Protein AF-0000000084551426 (afdb_homodimer)

InterPro domains:
  IPR007422 Cysteine protease Prp [PF04327] (1-104)
  IPR007422 Cysteine protease Prp [PTHR39178] (1-108)
  IPR007422 Cysteine protease Prp [cd16332] (1-106)
  IPR036764 Cysteine protease Prp superfamily [G3DSA:3.30.70.1490] (1-109)
  IPR036764 Cysteine protease Prp superfamily [SSF118010] (1-110)

Secondary structure (DSSP, 8-state):
-EEEEEEEETTEEEEEEEES----S-S-HHHHHHHHHHHHHHHHHHHIIIIIS----EEEEETTEEEEE-TTS-HHHHHHHHHHHHHHHHHHHHHHHHSGGGEEEEEEE-/-EEEEEEEETTEEEEEEEES----S-S-HHHHHHHHHHHHHHHHHHHIIIIIS----EEEEETTEEEEE-TTS-HHHHHHHHHHHHHHHHHHHHHHHHSGGGEEEEEEE-

Foldseek 3Di:
DKEKEWEDAVVFTFWIKIADLPDDVPPDPLSVVLSVQLVVLVVVLVCCLCPVVVDDWDWDDPDRMIITGNVVDDPVSSVVSRVSVVVSVVSNVVVCVVVVVNYHYYYDYD/DKEKEWEDAVPFTFKIKIADLPDDVDPDPLSVVLSVQLVVLVVVLVCCLCPVVVDDWDWDDPDRMIITGNVVDDPVSSVVSRVSVVVSVVSNVVVCVVVVVNYHYYYDYD

Solvent-accessible surface area (backbone atoms only — not comparable to full-atom values): 11690 Å² total; per-residue (Å²): 96,27,40,36,40,36,32,21,51,83,94,38,70,42,34,38,37,38,38,52,38,58,59,66,90,51,95,42,64,66,58,50,46,51,28,46,34,54,49,45,45,54,52,24,41,53,47,24,39,40,73,68,67,63,41,80,67,52,68,49,82,53,98,46,31,38,38,38,36,36,80,90,5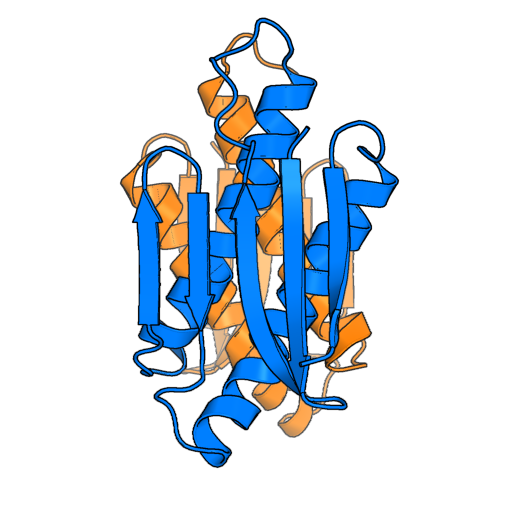0,52,72,68,57,41,57,68,44,42,64,48,55,51,18,41,50,55,34,52,49,58,49,30,70,82,41,44,90,46,43,49,81,46,78,45,83,98,96,26,40,35,40,36,32,21,52,81,93,39,69,41,35,37,37,38,37,52,38,58,56,66,93,52,96,43,65,68,58,50,46,51,26,44,34,53,50,45,44,56,51,23,40,52,46,24,39,39,72,69,69,64,41,80,68,52,67,48,83,54,97,44,30,38,40,38,39,36,78,91,51,52,74,71,56,40,57,67,45,42,64,45,54,53,20,42,51,53,36,51,50,58,48,28,71,80,41,46,92,45,43,48,82,46,78,45,82,98

Nearest PDB structures (foldseek):
  2idl-assembly1_A  TM=8.798E-01  e=9.075E-09  Streptococcus pneumoniae TIGR4
  2g0j-assembly2_C  TM=8.515E-01  e=5.814E-09  Streptococcus mutans
  7jvs-assembly1_D  TM=8.785E-01  e=1.018E-07  Staphylococcus aureus
  2g0i-assembly1_A  TM=8.243E-01  e=2.676E-08  Streptococcus mutans
  7mwq-assembly2_C  TM=5.699E-01  e=4.929E-01  synthetic construct

pLDDT: mean 93.03, std 9.95, range [50.38, 98.94]

Sequence (220 aa):
MTKVKFYKDCDTYIGFTVSGHAAPQSENLDLDLVCCGISVISQTTILGMEEVLKLKPQYKLNDGIINLTLTNLTSEDIEKCQVLIKTMHVGLQSMAFTYGDYIKIEIEEVMTKVKFYKDCDTYIGFTVSGHAAPQSENLDLDLVCCGISVISQTTILGMEEVLKLKPQYKLNDGIINLTLTNLTSEDIEKCQVLIKTMHVGLQSMAFTYGDYIKIEIEEV

Organism: NCBI:txid1418104

Radius of gyration: 16.69 Å; Cα contacts (8 Å, |Δi|>4): 416; chains: 2; bounding box: 44×44×31 Å

Structure (mmCIF, N/CA/C/O backbone):
data_AF-0000000084551426-model_v1
#
loop_
_entity.id
_entity.type
_entity.pdbx_description
1 polymer 'Ribosomal processing cysteine protease Prp'
#
loop_
_atom_site.group_PDB
_atom_site.id
_atom_site.type_symbol
_atom_site.label_atom_id
_atom_site.label_alt_id
_atom_site.label_comp_id
_atom_site.label_asym_id
_atom_site.label_entity_id
_atom_site.label_seq_id
_atom_site.pdbx_PDB_ins_code
_atom_site.Cartn_x
_atom_site.Cartn_y
_atom_site.Cartn_z
_atom_site.occupancy
_atom_site.B_iso_or_equiv
_atom_site.auth_seq_id
_atom_site.auth_comp_id
_atom_site.auth_asym_id
_atom_site.auth_atom_id
_atom_site.pdbx_PDB_model_num
ATOM 1 N N . MET A 1 1 ? -15.398 10.227 8.078 1 86.94 1 MET A N 1
ATOM 2 C CA . MET A 1 1 ? -15.07 8.82 8.328 1 86.94 1 MET A CA 1
ATOM 3 C C . MET A 1 1 ? -15.055 8.031 7.031 1 86.94 1 MET A C 1
ATOM 5 O O . MET A 1 1 ? -15.969 8.141 6.215 1 86.94 1 MET A O 1
ATOM 9 N N . THR A 1 2 ? -14.117 7.379 6.797 1 90.19 2 THR A N 1
ATOM 10 C CA . THR A 1 2 ? -14 6.523 5.621 1 90.19 2 THR A CA 1
ATOM 11 C C . THR A 1 2 ? -14.375 5.086 5.961 1 90.19 2 THR A C 1
ATOM 13 O O . THR A 1 2 ? -13.938 4.547 6.98 1 90.19 2 THR A O 1
ATOM 16 N N . LYS A 1 3 ? -15.273 4.488 5.184 1 94.25 3 LYS A N 1
ATOM 17 C CA . LYS A 1 3 ? -15.711 3.105 5.375 1 94.25 3 LYS A CA 1
ATOM 18 C C . LYS A 1 3 ? -15.148 2.197 4.285 1 94.25 3 LYS A C 1
ATOM 20 O O . LYS A 1 3 ? -15.195 2.539 3.102 1 94.25 3 LYS A O 1
ATOM 25 N N . VAL A 1 4 ? -14.586 1.097 4.711 1 97.69 4 VAL A N 1
ATOM 26 C CA . VAL A 1 4 ? -14.125 0.059 3.795 1 97.69 4 VAL A CA 1
ATOM 27 C C . VAL A 1 4 ? -14.836 -1.256 4.102 1 97.69 4 VAL A C 1
ATOM 29 O O . VAL A 1 4 ? -14.812 -1.733 5.238 1 97.69 4 VAL A O 1
ATOM 32 N N . LYS A 1 5 ? -15.562 -1.788 3.146 1 98.56 5 LYS A N 1
ATOM 33 C CA . LYS A 1 5 ? -16.234 -3.076 3.266 1 98.56 5 LYS A CA 1
ATOM 34 C C . LYS A 1 5 ? -15.633 -4.109 2.32 1 98.56 5 LYS A C 1
ATOM 36 O O . LYS A 1 5 ? -15.578 -3.893 1.108 1 98.56 5 LYS A O 1
ATOM 41 N N . PHE A 1 6 ? -15.141 -5.184 2.859 1 98.75 6 PHE A N 1
ATOM 42 C CA . PHE A 1 6 ? -14.664 -6.312 2.076 1 98.75 6 PHE A CA 1
ATOM 43 C C . PHE A 1 6 ? -15.75 -7.367 1.919 1 98.75 6 PHE A C 1
ATOM 45 O O . PHE A 1 6 ? -16.5 -7.633 2.857 1 98.75 6 PHE A O 1
ATOM 52 N N . TYR A 1 7 ? -15.773 -7.984 0.742 1 98.69 7 TYR A N 1
ATOM 53 C CA . TYR A 1 7 ? -16.703 -9.078 0.467 1 98.69 7 TYR A CA 1
ATOM 54 C C . TYR A 1 7 ? -15.961 -10.406 0.342 1 98.69 7 TYR A C 1
ATOM 56 O O . TYR A 1 7 ? -15.023 -10.523 -0.449 1 98.69 7 TYR A O 1
ATOM 64 N N . LYS A 1 8 ? -16.422 -11.367 1.142 1 98.19 8 LYS A N 1
ATOM 65 C CA . LYS A 1 8 ? -15.789 -12.688 1.168 1 98.19 8 LYS A CA 1
ATOM 66 C C . LYS A 1 8 ? -16.797 -13.789 0.869 1 98.19 8 LYS A C 1
ATOM 68 O O . LYS A 1 8 ? -17.953 -13.727 1.312 1 98.19 8 LYS A O 1
ATOM 73 N N . ASP A 1 9 ? -16.406 -14.68 -0.04 1 97.62 9 ASP A N 1
ATOM 74 C CA . ASP A 1 9 ? -17.047 -15.977 -0.193 1 97.62 9 ASP A CA 1
ATOM 75 C C . ASP A 1 9 ? -16.219 -17.078 0.452 1 97.62 9 ASP A C 1
ATOM 77 O O . ASP A 1 9 ? -15.234 -17.547 -0.128 1 97.62 9 ASP A O 1
ATOM 81 N N . CYS A 1 10 ? -16.594 -17.422 1.784 1 94.94 10 CYS A N 1
ATOM 82 C CA . CYS A 1 10 ? -15.773 -18.297 2.619 1 94.94 10 CYS A CA 1
ATOM 83 C C . CYS A 1 10 ? -14.398 -17.688 2.867 1 94.94 10 CYS A C 1
ATOM 85 O O . CYS A 1 10 ? -14.289 -16.609 3.467 1 94.94 10 CYS A O 1
ATOM 87 N N . ASP A 1 11 ? -13.383 -18.109 2.459 1 94.31 11 ASP A N 1
ATOM 88 C CA . ASP A 1 11 ? -12.062 -17.594 2.812 1 94.31 11 ASP A CA 1
ATOM 89 C C . ASP A 1 11 ? -11.43 -16.859 1.636 1 94.31 11 ASP A C 1
ATOM 91 O O . ASP A 1 11 ? -10.234 -16.562 1.65 1 94.31 11 ASP A O 1
ATOM 95 N N . THR A 1 12 ? -12.406 -16.531 0.668 1 98.06 12 THR A N 1
ATOM 96 C CA . THR A 1 12 ? -11.898 -15.891 -0.543 1 98.06 12 THR A CA 1
ATOM 97 C C . THR A 1 12 ? -12.484 -14.492 -0.706 1 98.06 12 THR A C 1
ATOM 99 O O . THR A 1 12 ? -13.703 -14.328 -0.736 1 98.06 12 THR A O 1
ATOM 102 N N . TYR A 1 13 ? -11.617 -13.523 -0.752 1 98.81 13 TYR A N 1
ATOM 103 C CA . TYR A 1 13 ? -12.078 -12.172 -1.054 1 98.81 13 TYR A CA 1
ATOM 104 C C . TYR A 1 13 ? -12.555 -12.07 -2.498 1 98.81 13 TYR A C 1
ATOM 106 O O . TYR A 1 13 ? -11.844 -12.484 -3.42 1 98.81 13 TYR A O 1
ATOM 114 N N . ILE A 1 14 ? -13.766 -11.461 -2.719 1 98.69 14 ILE A N 1
ATOM 115 C CA . ILE A 1 14 ? -14.281 -11.398 -4.082 1 98.69 14 ILE A CA 1
ATOM 116 C C . ILE A 1 14 ? -14.562 -9.953 -4.461 1 98.69 14 ILE A C 1
ATOM 118 O O . ILE A 1 14 ? -15.07 -9.672 -5.555 1 98.69 14 ILE A O 1
ATOM 122 N N . GLY A 1 15 ? -14.273 -8.969 -3.543 1 98.56 15 GLY A N 1
ATOM 123 C CA . GLY A 1 15 ? -14.445 -7.559 -3.857 1 98.56 15 GLY A CA 1
ATOM 124 C C . GLY A 1 15 ? -14.32 -6.66 -2.645 1 98.56 15 GLY A C 1
ATOM 125 O O . GLY A 1 15 ? -14.086 -7.137 -1.531 1 98.56 15 GLY A O 1
ATOM 126 N N . PHE A 1 16 ? -14.43 -5.316 -2.885 1 98.81 16 PHE A N 1
ATOM 127 C CA . PHE A 1 16 ? -14.453 -4.34 -1.801 1 98.81 16 PHE A CA 1
ATOM 128 C C . PHE A 1 16 ? -15.094 -3.037 -2.258 1 98.81 16 PHE A C 1
ATOM 130 O O . PHE A 1 16 ? -15.203 -2.781 -3.459 1 98.81 16 PHE A O 1
ATOM 137 N N . THR A 1 17 ? -15.531 -2.273 -1.267 1 98.19 17 THR A N 1
ATOM 138 C CA . THR A 1 17 ? -16.047 -0.924 -1.477 1 98.19 17 THR A CA 1
ATOM 139 C C . THR A 1 17 ? -15.422 0.055 -0.49 1 98.19 17 THR A C 1
ATOM 141 O O . THR A 1 17 ? -15.242 -0.267 0.687 1 98.19 17 THR A O 1
ATOM 144 N N . VAL A 1 18 ? -15.023 1.176 -0.989 1 97.31 18 VAL A N 1
ATOM 145 C CA . VAL A 1 18 ? -14.531 2.283 -0.178 1 97.31 18 VAL A CA 1
ATOM 146 C C . VAL A 1 18 ? -15.438 3.498 -0.356 1 97.31 18 VAL A C 1
ATOM 148 O O . VAL A 1 18 ? -15.75 3.889 -1.483 1 97.31 18 VAL A O 1
ATOM 151 N N . SER A 1 19 ? -15.883 4.078 0.776 1 94.31 19 SER A N 1
ATOM 152 C CA . SER A 1 19 ? -16.75 5.258 0.724 1 94.31 19 SER A CA 1
ATOM 153 C C . SER A 1 19 ? -16.406 6.238 1.843 1 94.31 19 SER A C 1
ATOM 155 O O . SER A 1 19 ? -15.828 5.852 2.861 1 94.31 19 SER A O 1
ATOM 157 N N . GLY A 1 20 ? -16.609 7.547 1.567 1 88.62 20 GLY A N 1
ATOM 158 C CA . GLY A 1 20 ? -16.469 8.562 2.598 1 88.62 20 GLY A CA 1
ATOM 159 C C . GLY A 1 20 ? -15.062 9.141 2.666 1 88.62 20 GLY A C 1
ATOM 160 O O . GLY A 1 20 ? -14.672 9.719 3.684 1 88.62 20 GLY A O 1
ATOM 161 N N . HIS A 1 21 ? -14.344 8.875 1.701 1 72.75 21 HIS A N 1
ATOM 162 C CA . HIS A 1 21 ? -12.961 9.32 1.745 1 72.75 21 HIS A CA 1
ATOM 163 C C . HIS A 1 21 ? -12.773 10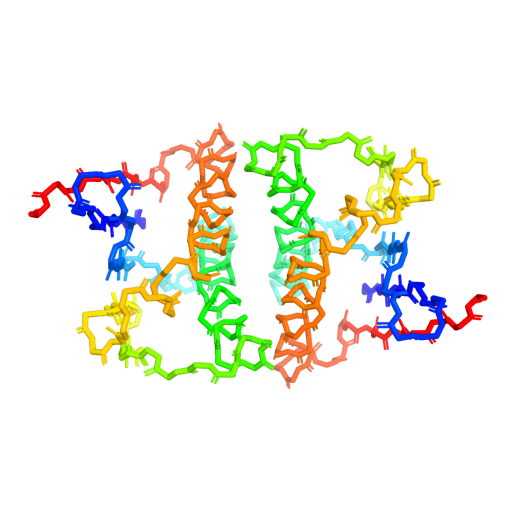.625 0.968 1 72.75 21 HIS A C 1
ATOM 165 O O . HIS A 1 21 ? -11.672 11.172 0.921 1 72.75 21 HIS A O 1
ATOM 171 N N . ALA A 1 22 ? -13.805 10.938 0.353 1 63.56 22 ALA A N 1
ATOM 172 C CA . ALA A 1 22 ? -13.719 12.242 -0.295 1 63.56 22 ALA A CA 1
ATOM 173 C C . ALA A 1 22 ? -13.742 13.367 0.734 1 63.56 22 ALA A C 1
ATOM 175 O O . ALA A 1 22 ? -14.734 13.539 1.45 1 63.56 22 ALA A O 1
ATOM 176 N N . ALA A 1 23 ? -12.703 13.438 1.46 1 57.5 23 ALA A N 1
ATOM 177 C CA . ALA A 1 23 ? -12.828 14.547 2.398 1 57.5 23 ALA A CA 1
ATOM 178 C C . ALA A 1 23 ? -12.688 15.891 1.684 1 57.5 23 ALA A C 1
ATOM 180 O O . ALA A 1 23 ? -11.82 16.062 0.827 1 57.5 23 ALA A O 1
ATOM 181 N N . PRO A 1 24 ? -13.75 16.781 1.78 1 50.38 24 PRO A N 1
ATOM 182 C CA . PRO A 1 24 ? -13.406 18.156 1.433 1 50.38 24 PRO A CA 1
ATOM 183 C C . PRO A 1 24 ? -12.109 18.625 2.092 1 50.38 24 PRO A C 1
ATOM 185 O O . PRO A 1 24 ? -11.734 18.125 3.152 1 50.38 24 PRO A O 1
ATOM 188 N N . GLN A 1 25 ? -11.109 19.078 1.27 1 53.84 25 GLN A N 1
ATOM 189 C CA . GLN A 1 25 ? -9.938 19.688 1.877 1 53.84 25 GLN A CA 1
ATOM 190 C C . GLN A 1 25 ? -10.242 20.188 3.283 1 53.84 25 GLN A C 1
ATOM 192 O O . GLN A 1 25 ? -10.898 21.219 3.451 1 53.84 25 GLN A O 1
ATOM 197 N N . SER A 1 26 ? -10.672 19.219 4.121 1 56.03 26 SER A N 1
ATOM 198 C CA . SER A 1 26 ? -11.008 19.75 5.438 1 56.03 26 SER A CA 1
ATOM 199 C C . SER A 1 26 ? -9.789 20.375 6.105 1 56.03 26 SER A C 1
ATOM 201 O O . SER A 1 26 ? -8.648 20.125 5.703 1 56.03 26 SER A O 1
ATOM 203 N N . GLU A 1 27 ? -10.078 21.391 6.789 1 63.62 27 GLU A N 1
ATOM 204 C CA . GLU A 1 27 ? -9.117 22.062 7.664 1 63.62 27 GLU A CA 1
ATOM 205 C C . GLU A 1 27 ? -8.43 21.062 8.594 1 63.62 27 GLU A C 1
ATOM 207 O O . GLU A 1 27 ? -7.516 21.422 9.336 1 63.62 27 GLU A O 1
ATOM 212 N N . ASN A 1 28 ? -8.773 19.797 8.461 1 80.81 28 ASN A N 1
ATOM 213 C CA . ASN A 1 28 ? -8.18 18.812 9.359 1 80.81 28 ASN A CA 1
ATOM 214 C C . ASN A 1 28 ? -7.168 17.922 8.625 1 80.81 28 ASN A C 1
ATOM 216 O O . ASN A 1 28 ? -7.547 17.047 7.848 1 80.81 28 ASN A O 1
ATOM 220 N N . LEU A 1 29 ? -5.91 18.188 8.852 1 81.88 29 LEU A N 1
ATOM 221 C CA . LEU A 1 29 ? -4.793 17.516 8.195 1 81.88 29 LEU A CA 1
ATOM 222 C C . LEU A 1 29 ? -4.867 16.016 8.406 1 81.88 29 LEU A C 1
ATOM 224 O O . LEU A 1 29 ? -4.582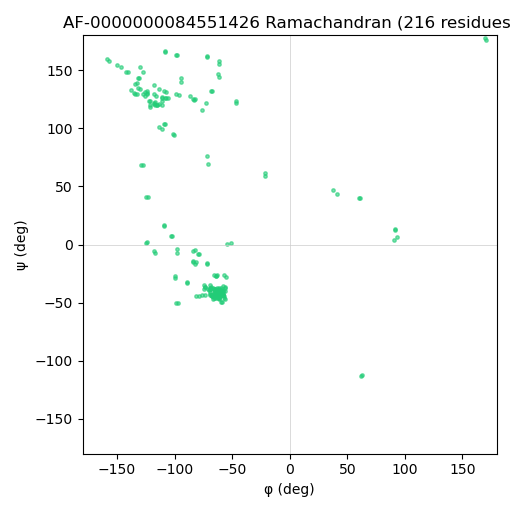 15.234 7.496 1 81.88 29 LEU A O 1
ATOM 228 N N . ASP A 1 30 ? -5.297 15.586 9.531 1 82.62 30 ASP A N 1
ATOM 229 C CA . ASP A 1 30 ? -5.379 14.164 9.836 1 82.62 30 ASP A CA 1
ATOM 230 C C . ASP A 1 30 ? -6.402 13.469 8.938 1 82.62 30 ASP A C 1
ATOM 232 O O . ASP A 1 30 ? -6.168 12.352 8.477 1 82.62 30 ASP A O 1
ATOM 236 N N . LEU A 1 31 ? -7.496 14.094 8.734 1 84.44 31 LEU A N 1
ATOM 237 C CA . LEU A 1 31 ? -8.523 13.539 7.859 1 84.44 31 LEU A CA 1
ATOM 238 C C . LEU A 1 31 ? -8.023 13.453 6.422 1 84.44 31 LEU A C 1
ATOM 240 O O . LEU A 1 31 ? -8.289 12.469 5.727 1 84.44 31 LEU A O 1
ATOM 244 N N . ASP A 1 32 ? -7.336 14.453 6.008 1 86.44 32 ASP A N 1
ATOM 245 C CA . ASP A 1 32 ? -6.777 14.461 4.66 1 86.44 32 ASP A CA 1
ATOM 246 C C . ASP A 1 32 ? -5.758 13.336 4.484 1 86.44 32 ASP A C 1
ATOM 248 O O . ASP A 1 32 ? -5.738 12.672 3.447 1 86.44 32 ASP A O 1
ATOM 252 N N . LEU A 1 33 ? -4.965 13.094 5.484 1 87.31 33 LEU A N 1
ATOM 253 C CA . LEU A 1 33 ? -3.934 12.07 5.422 1 87.31 33 LEU A CA 1
ATOM 254 C C . LEU A 1 33 ? -4.555 10.672 5.398 1 87.31 33 LEU A C 1
ATOM 256 O O . LEU A 1 33 ? -4.141 9.82 4.609 1 87.31 33 LEU A O 1
ATOM 260 N N . VAL A 1 34 ? -5.547 10.5 6.211 1 89.56 34 VAL A N 1
ATOM 261 C CA . VAL A 1 34 ? -6.227 9.211 6.281 1 89.56 34 VAL A CA 1
ATOM 262 C C . VAL A 1 34 ? -6.918 8.914 4.953 1 89.56 34 VAL A C 1
ATOM 264 O O . VAL A 1 34 ? -6.797 7.812 4.414 1 89.56 34 VAL A O 1
ATOM 267 N N . CYS A 1 35 ? -7.605 9.883 4.418 1 90.5 35 CYS A N 1
ATOM 268 C CA . CYS A 1 35 ? -8.289 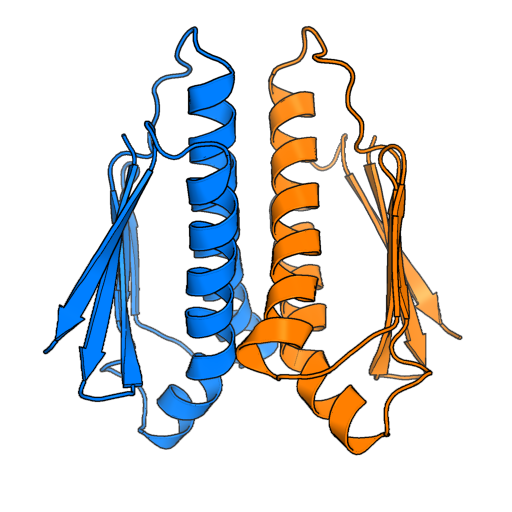9.719 3.139 1 90.5 35 CYS A CA 1
ATOM 269 C C . CYS A 1 35 ? -7.293 9.406 2.027 1 90.5 35 CYS A C 1
ATOM 271 O O . CYS A 1 35 ? -7.547 8.539 1.188 1 90.5 35 CYS A O 1
ATOM 273 N N . CYS A 1 36 ? -6.246 10.141 2.021 1 91.25 36 CYS A N 1
ATOM 274 C CA . CYS A 1 36 ? -5.199 9.898 1.035 1 91.25 36 CYS A CA 1
ATOM 275 C C . CYS A 1 36 ? -4.652 8.477 1.157 1 91.25 36 CYS A C 1
ATOM 277 O O . CYS A 1 36 ? -4.535 7.766 0.159 1 91.25 36 CYS A O 1
ATOM 279 N N . GLY A 1 37 ? -4.301 8.078 2.416 1 93.62 37 GLY A N 1
ATOM 280 C CA . GLY A 1 37 ? -3.764 6.75 2.643 1 93.62 37 GLY A CA 1
ATOM 281 C C . GLY A 1 37 ? -4.695 5.645 2.18 1 93.62 37 GLY A C 1
ATOM 282 O O . GLY A 1 37 ? -4.273 4.727 1.474 1 93.62 37 GLY A O 1
ATOM 283 N N . ILE A 1 38 ? -5.977 5.762 2.463 1 95.31 38 ILE A N 1
ATOM 284 C CA . ILE A 1 38 ? -6.965 4.754 2.102 1 95.31 38 ILE A CA 1
ATOM 285 C C . ILE A 1 38 ? -7.129 4.711 0.583 1 95.31 38 ILE A C 1
ATOM 287 O O . ILE A 1 38 ? -7.152 3.633 -0.015 1 95.31 38 ILE A O 1
ATOM 291 N N . SER A 1 39 ? -7.211 5.828 -0.087 1 93.69 39 SER A N 1
ATOM 292 C CA . SER A 1 39 ? -7.34 5.902 -1.539 1 93.69 39 SER A CA 1
ATOM 293 C C . SER A 1 39 ? -6.137 5.277 -2.234 1 93.69 39 SER A C 1
ATOM 295 O O . SER A 1 39 ? -6.289 4.508 -3.186 1 93.69 39 SER A O 1
ATOM 297 N N . VAL A 1 40 ? -4.992 5.609 -1.724 1 95.5 40 VAL A N 1
ATOM 298 C CA . VAL A 1 40 ? -3.752 5.168 -2.359 1 95.5 40 VAL A CA 1
ATOM 299 C C . VAL A 1 40 ? -3.613 3.654 -2.23 1 95.5 40 VAL A C 1
ATOM 301 O O . VAL A 1 40 ? -3.277 2.971 -3.201 1 95.5 40 VAL A O 1
ATOM 304 N N . ILE A 1 41 ? -3.891 3.027 -1.031 1 97.94 41 ILE A N 1
ATOM 305 C CA . ILE A 1 41 ? -3.83 1.581 -0.845 1 97.94 41 ILE A CA 1
ATOM 306 C C . ILE A 1 41 ? -4.836 0.898 -1.767 1 97.94 41 ILE A C 1
ATOM 308 O O . ILE A 1 41 ? -4.5 -0.069 -2.455 1 97.94 41 ILE A O 1
ATOM 312 N N . SER A 1 42 ? -6.059 1.41 -1.812 1 97.88 42 SER A N 1
ATOM 313 C CA . SER A 1 42 ? -7.137 0.798 -2.584 1 97.88 42 SER A CA 1
ATOM 314 C C . SER A 1 42 ? -6.852 0.867 -4.082 1 97.88 42 SER A C 1
ATOM 316 O O . SER A 1 42 ? -6.973 -0.135 -4.789 1 97.88 42 SER A O 1
ATOM 318 N N . GLN A 1 43 ? -6.449 2.006 -4.547 1 97.12 43 GLN A N 1
ATOM 319 C CA . GLN A 1 43 ? -6.191 2.188 -5.969 1 97.12 43 GLN A CA 1
ATOM 320 C C . GLN A 1 43 ? -4.949 1.417 -6.406 1 97.12 43 GLN A C 1
ATOM 322 O O . GLN A 1 43 ? -4.914 0.856 -7.504 1 97.12 43 GLN A O 1
ATOM 327 N N . THR A 1 44 ? -3.881 1.386 -5.582 1 98.62 44 THR A N 1
ATOM 328 C CA . THR A 1 44 ? -2.688 0.599 -5.875 1 98.62 44 THR A CA 1
ATOM 329 C C . THR A 1 44 ? -3.033 -0.883 -5.996 1 98.62 44 THR A C 1
ATOM 331 O O . THR A 1 44 ? -2.488 -1.585 -6.852 1 98.62 44 THR A O 1
ATOM 334 N N . THR A 1 45 ? -3.939 -1.406 -5.133 1 98.88 45 THR A N 1
ATOM 335 C CA . THR A 1 45 ? -4.406 -2.785 -5.203 1 98.88 45 THR A CA 1
ATOM 336 C C . THR A 1 45 ? -5.035 -3.074 -6.562 1 98.88 45 THR A C 1
ATOM 338 O O . THR A 1 45 ? -4.73 -4.09 -7.191 1 98.88 45 THR A O 1
ATOM 341 N N . ILE A 1 46 ? -5.875 -2.129 -7.078 1 98.81 46 ILE A N 1
ATOM 342 C CA . ILE A 1 46 ? -6.531 -2.277 -8.375 1 98.81 46 ILE A CA 1
ATOM 343 C C . ILE A 1 46 ? -5.48 -2.281 -9.484 1 98.81 46 ILE A C 1
ATOM 345 O O . ILE A 1 46 ? -5.516 -3.133 -10.375 1 98.81 46 ILE A O 1
ATOM 349 N N . LEU A 1 47 ? -4.465 -1.377 -9.438 1 98.62 47 LEU A N 1
ATOM 350 C CA . LEU A 1 47 ? -3.404 -1.29 -10.43 1 98.62 47 LEU A CA 1
ATOM 351 C C . LEU A 1 47 ? -2.572 -2.568 -10.453 1 98.62 47 LEU A C 1
ATOM 353 O O . LEU A 1 47 ? -2.146 -3.02 -11.516 1 98.62 47 LEU A O 1
ATOM 357 N N . GLY A 1 48 ? -2.305 -3.145 -9.227 1 98.88 48 GLY A N 1
ATOM 358 C CA . GLY A 1 48 ? -1.598 -4.414 -9.156 1 98.88 48 GLY A CA 1
ATOM 359 C C . GLY A 1 48 ? -2.299 -5.527 -9.914 1 98.88 48 GLY A C 1
ATOM 360 O O . GLY A 1 48 ? -1.651 -6.32 -10.602 1 98.88 48 GLY A O 1
ATOM 361 N N . MET A 1 49 ? -3.643 -5.559 -9.82 1 98.88 49 MET A N 1
ATOM 362 C CA . MET A 1 49 ? -4.406 -6.59 -10.523 1 98.88 49 MET A CA 1
ATOM 363 C C . MET A 1 49 ? -4.359 -6.375 -12.031 1 98.88 49 MET A C 1
ATOM 365 O O . MET A 1 49 ? -4.184 -7.324 -12.789 1 98.88 49 MET A O 1
ATOM 369 N N . GLU A 1 50 ? -4.465 -5.098 -12.445 1 98.81 50 GLU A N 1
ATOM 370 C CA . GLU A 1 50 ? -4.531 -4.773 -13.867 1 98.81 50 GLU A CA 1
ATOM 371 C C . GLU A 1 50 ? -3.146 -4.82 -14.508 1 98.81 50 GLU A C 1
ATOM 373 O O . GLU A 1 50 ? -2.959 -5.449 -15.555 1 98.81 50 GLU A O 1
ATOM 378 N N . GLU A 1 51 ? -2.104 -4.266 -13.898 1 98.75 51 GLU A N 1
ATOM 379 C CA . GLU A 1 51 ? -0.83 -4.008 -14.562 1 98.75 51 GLU A CA 1
ATOM 380 C C . GLU A 1 51 ? 0.197 -5.082 -14.227 1 98.75 51 GLU A C 1
ATOM 382 O O . GLU A 1 51 ? 1.125 -5.328 -14.992 1 98.75 51 GLU A O 1
ATOM 387 N N . VAL A 1 52 ? 0.057 -5.695 -13.07 1 98.81 52 VAL A N 1
ATOM 388 C CA . VAL A 1 52 ? 1.036 -6.695 -12.656 1 98.81 52 VAL A CA 1
ATOM 389 C C . VAL A 1 52 ? 0.505 -8.094 -12.953 1 98.81 52 VAL A C 1
ATOM 391 O O . VAL A 1 52 ? 1.172 -8.891 -13.625 1 98.81 52 VAL A O 1
ATOM 394 N N . LEU A 1 53 ? -0.703 -8.312 -12.508 1 98.81 53 LEU A N 1
ATOM 395 C CA . LEU A 1 53 ? -1.287 -9.625 -12.727 1 98.81 53 LEU A CA 1
ATOM 396 C C . LEU A 1 53 ? -1.917 -9.727 -14.117 1 98.81 53 LEU A C 1
ATOM 398 O O . LEU A 1 53 ? -2.254 -10.82 -14.57 1 98.81 53 LEU A O 1
ATOM 402 N N . LYS A 1 54 ? -2.119 -8.523 -14.789 1 98.88 54 LYS A N 1
ATOM 403 C CA . LYS A 1 54 ? -2.682 -8.445 -16.141 1 98.88 54 LYS A CA 1
ATOM 404 C C . LYS A 1 54 ? -4.098 -9.023 -16.172 1 98.88 54 LYS A C 1
ATOM 406 O O . LYS A 1 54 ? -4.449 -9.758 -17.094 1 98.88 54 LYS A O 1
ATOM 411 N N . LEU A 1 55 ? -4.844 -8.75 -15.188 1 98.81 55 LEU A N 1
ATOM 412 C CA . LEU A 1 55 ? -6.246 -9.141 -15.086 1 98.81 55 LEU A CA 1
ATOM 413 C C . LEU A 1 55 ? -7.156 -7.922 -15.242 1 98.81 55 LEU A C 1
ATOM 415 O O . LEU A 1 55 ? -6.684 -6.785 -15.227 1 98.81 55 LEU A O 1
ATOM 419 N N . LYS A 1 56 ? -8.406 -8.18 -15.438 1 98.19 56 LYS A N 1
ATOM 420 C CA . LYS A 1 56 ? -9.352 -7.09 -15.656 1 98.19 56 LYS A CA 1
ATOM 421 C C . LYS A 1 56 ? -10.562 -7.215 -14.734 1 98.19 56 LYS A C 1
ATOM 423 O O . LYS A 1 56 ? -11.68 -7.461 -15.195 1 98.19 56 LYS A O 1
ATOM 428 N N . PRO A 1 57 ? -10.32 -7.016 -13.461 1 98.62 57 PRO A N 1
ATOM 429 C CA . PRO A 1 57 ? -11.492 -6.961 -12.578 1 98.62 57 PRO A CA 1
ATOM 430 C C . PRO A 1 57 ? -12.438 -5.816 -12.93 1 98.62 57 PRO A C 1
ATOM 432 O O . PRO A 1 57 ? -12.047 -4.883 -13.641 1 98.62 57 PRO A O 1
ATOM 435 N N . GLN A 1 58 ? -13.664 -5.953 -12.531 1 98.56 58 GLN A N 1
ATOM 436 C CA . GLN A 1 58 ? -14.617 -4.863 -12.703 1 98.56 58 GLN A CA 1
ATOM 437 C C . GLN A 1 58 ? -14.555 -3.889 -11.531 1 98.56 58 GLN A C 1
ATOM 439 O O . GLN A 1 58 ? -14.57 -4.305 -10.367 1 98.56 58 GLN A O 1
ATOM 444 N N . TYR A 1 59 ? -14.391 -2.629 -11.875 1 98 59 TYR A N 1
ATOM 445 C CA . TYR A 1 59 ? -14.391 -1.649 -10.797 1 98 59 TYR A CA 1
ATOM 446 C C . TYR A 1 59 ? -14.93 -0.309 -11.273 1 98 59 TYR A C 1
ATOM 448 O O . TYR A 1 59 ? -15 -0.051 -12.477 1 98 59 TYR A O 1
ATOM 456 N N . LYS A 1 60 ? -15.469 0.48 -10.336 1 96.44 60 LYS A N 1
ATOM 457 C CA . LYS A 1 60 ? -15.945 1.844 -10.555 1 96.44 60 LYS A CA 1
ATOM 458 C C . LYS A 1 60 ? -15.32 2.809 -9.555 1 96.44 60 LYS A C 1
ATOM 460 O O . LYS A 1 60 ? -15.195 2.49 -8.367 1 96.44 60 LYS A O 1
ATOM 465 N N . LEU A 1 61 ? -14.766 3.904 -10.109 1 91.69 61 LEU A N 1
ATOM 466 C CA . LEU A 1 61 ? -14.266 5.023 -9.32 1 91.69 61 LEU A CA 1
ATOM 467 C C . LEU A 1 61 ? -15.102 6.273 -9.555 1 91.69 61 LEU A C 1
ATOM 469 O O . LEU A 1 61 ? -15.102 6.832 -10.656 1 91.69 61 LEU A O 1
ATOM 473 N N . ASN A 1 62 ? -16 6.586 -8.633 1 86.31 62 ASN A N 1
ATOM 474 C CA . ASN A 1 62 ? -16.875 7.742 -8.812 1 86.31 62 ASN A CA 1
ATOM 475 C C . ASN A 1 62 ? -17.031 8.539 -7.52 1 86.31 62 ASN A C 1
ATOM 477 O O . ASN A 1 62 ? -17.5 8.008 -6.508 1 86.31 62 ASN A O 1
ATOM 481 N N . ASP A 1 63 ? -16.906 9.812 -7.605 1 82.12 63 ASP A N 1
ATOM 482 C CA . ASP A 1 63 ? -17.203 10.812 -6.582 1 82.12 63 ASP A CA 1
ATOM 483 C C . ASP A 1 63 ? -16.812 10.312 -5.195 1 82.12 63 ASP A C 1
ATOM 485 O O . ASP A 1 63 ? -17.625 10.312 -4.27 1 82.12 63 ASP A O 1
ATOM 489 N N . GLY A 1 64 ? -15.578 9.727 -5.016 1 83.12 64 GLY A N 1
ATOM 490 C CA . GLY A 1 64 ? -15.094 9.375 -3.693 1 83.12 64 GLY A CA 1
ATOM 491 C C . GLY A 1 64 ? -15.469 7.961 -3.281 1 83.12 64 GLY A C 1
ATOM 492 O O . GLY A 1 64 ? -15.352 7.602 -2.107 1 83.12 64 GLY A O 1
ATOM 493 N N . ILE A 1 65 ? -16.125 7.191 -4.207 1 93.31 65 ILE A N 1
ATOM 494 C CA . ILE A 1 65 ? -16.469 5.801 -3.939 1 93.31 65 ILE A CA 1
ATOM 495 C C . ILE A 1 65 ? -15.664 4.883 -4.867 1 93.31 65 ILE A C 1
ATOM 497 O O . ILE A 1 65 ? -15.523 5.168 -6.059 1 93.31 65 ILE A O 1
ATOM 501 N N . ILE A 1 66 ? -15.102 3.869 -4.352 1 97 66 ILE A N 1
ATOM 502 C CA . ILE A 1 66 ? -14.43 2.814 -5.102 1 97 66 ILE A CA 1
ATOM 503 C C . ILE A 1 66 ? -15.148 1.486 -4.879 1 97 66 ILE A C 1
ATOM 505 O O . ILE A 1 66 ? -15.398 1.09 -3.738 1 97 66 ILE A O 1
ATOM 509 N N . ASN A 1 67 ? -15.578 0.896 -5.898 1 97.62 67 ASN A N 1
ATOM 510 C CA . ASN A 1 67 ? -16.172 -0.439 -5.863 1 97.62 67 ASN A CA 1
ATOM 511 C C . ASN A 1 67 ? -15.438 -1.395 -6.805 1 97.62 67 ASN A C 1
ATOM 513 O O . ASN A 1 67 ? -15.203 -1.066 -7.969 1 97.62 67 ASN A O 1
ATOM 517 N N . LEU A 1 68 ? -15.055 -2.562 -6.312 1 98.69 68 LEU A N 1
ATOM 518 C CA . LEU A 1 68 ? -14.414 -3.59 -7.125 1 98.69 68 LEU A CA 1
ATOM 519 C C . LEU A 1 68 ? -15.047 -4.953 -6.879 1 98.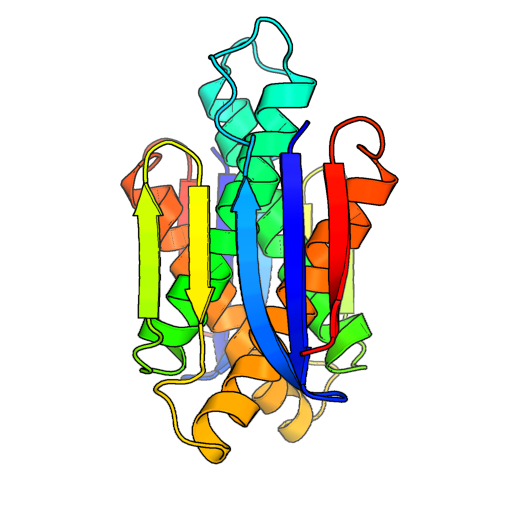69 68 LEU A C 1
ATOM 521 O O . LEU A 1 68 ? -15.336 -5.312 -5.734 1 98.69 68 LEU A O 1
ATOM 525 N N . THR A 1 69 ? -15.234 -5.707 -7.961 1 98.69 69 THR A N 1
ATOM 526 C CA . THR A 1 69 ? -15.656 -7.102 -7.859 1 98.69 69 THR A CA 1
ATOM 527 C C . THR A 1 69 ? -14.781 -8 -8.727 1 98.69 69 THR A C 1
ATOM 529 O O . THR A 1 69 ? -14.352 -7.602 -9.805 1 98.69 69 THR A O 1
ATOM 532 N N . LEU A 1 70 ? -14.523 -9.188 -8.219 1 98.69 70 LEU A N 1
ATOM 533 C CA . LEU A 1 70 ? -13.711 -10.164 -8.922 1 98.69 70 LEU A CA 1
ATOM 534 C C . LEU A 1 70 ? -14.578 -11.234 -9.57 1 98.69 70 LEU A C 1
ATOM 536 O O . LEU A 1 70 ? -14.07 -12.172 -10.188 1 98.69 70 LEU A O 1
ATOM 540 N N . THR A 1 71 ? -15.914 -11.039 -9.523 1 97.44 71 THR A N 1
ATOM 541 C CA . THR A 1 71 ? -16.828 -12.117 -9.875 1 97.44 71 THR A CA 1
ATOM 542 C C . THR A 1 71 ? -16.812 -12.383 -11.375 1 97.44 71 THR A C 1
ATOM 544 O O . THR A 1 71 ? -17.297 -13.414 -11.836 1 97.44 71 THR A O 1
ATOM 547 N N . ASN A 1 72 ? -16.297 -11.5 -12.18 1 98.5 72 ASN A N 1
ATOM 548 C CA . ASN A 1 72 ? -16.203 -11.688 -13.617 1 98.5 72 ASN A CA 1
ATOM 549 C C . ASN A 1 72 ? -14.969 -12.492 -14 1 98.5 72 ASN A C 1
ATOM 551 O O . ASN A 1 72 ? -14.773 -12.828 -15.172 1 98.5 72 ASN A O 1
ATOM 555 N N . LEU A 1 73 ? -14.055 -12.852 -13.055 1 98.62 73 LEU A N 1
ATOM 556 C CA . LEU A 1 73 ? -12.805 -13.57 -13.297 1 98.62 73 LEU A CA 1
ATOM 557 C C . LEU A 1 73 ? -12.977 -15.055 -13.016 1 98.62 73 LEU A C 1
ATOM 559 O O . LEU A 1 73 ? -13.93 -15.461 -12.352 1 98.62 73 LEU A O 1
ATOM 563 N N . THR A 1 74 ? -12.078 -15.852 -13.508 1 98.56 74 THR A N 1
ATOM 564 C CA . THR A 1 74 ? -12.047 -17.281 -13.211 1 98.56 74 THR A CA 1
ATOM 565 C C . THR A 1 74 ? -11.594 -17.516 -11.773 1 98.56 74 THR A C 1
ATOM 567 O O . THR A 1 74 ? -10.984 -16.641 -11.156 1 98.56 74 THR A O 1
ATOM 570 N N . SER A 1 75 ? -11.852 -18.703 -11.25 1 97.81 75 SER A N 1
ATOM 571 C CA . SER A 1 75 ? -11.43 -19.062 -9.906 1 97.81 75 SER A CA 1
ATOM 572 C C . SER A 1 75 ? -9.914 -18.969 -9.758 1 97.81 75 SER A C 1
ATOM 574 O O . SER A 1 75 ? -9.414 -18.562 -8.711 1 97.81 75 SER A O 1
ATOM 576 N N . GLU A 1 76 ? -9.266 -19.359 -10.82 1 98.44 76 GLU A N 1
ATOM 577 C CA . GLU A 1 76 ? -7.805 -19.297 -10.797 1 98.44 76 GLU A CA 1
ATOM 578 C C . GLU A 1 76 ? -7.316 -17.844 -10.711 1 98.44 76 GLU A C 1
ATOM 580 O O . GLU A 1 76 ? -6.387 -17.547 -9.953 1 98.44 76 GLU A O 1
ATOM 585 N N . ASP A 1 77 ? -7.906 -16.969 -11.477 1 98.69 77 ASP A N 1
ATOM 586 C CA . ASP A 1 77 ? -7.516 -15.57 -11.484 1 98.69 77 ASP A CA 1
ATOM 587 C C . ASP A 1 77 ? -7.875 -14.891 -10.164 1 98.69 77 ASP A C 1
ATOM 589 O O . ASP A 1 77 ? -7.141 -14.023 -9.68 1 98.69 77 ASP A O 1
ATOM 593 N N . ILE A 1 78 ? -9.055 -15.305 -9.586 1 98.75 78 ILE A N 1
ATOM 594 C CA . ILE A 1 78 ? -9.445 -14.789 -8.281 1 98.75 78 ILE A CA 1
ATOM 595 C C . ILE A 1 78 ? -8.398 -15.172 -7.234 1 98.75 78 ILE A C 1
ATOM 597 O O . ILE A 1 78 ? -8.039 -14.359 -6.383 1 98.75 78 ILE A O 1
ATOM 601 N N . GLU A 1 79 ? -7.859 -16.375 -7.312 1 98.5 79 GLU A N 1
ATOM 602 C CA . GLU A 1 79 ? -6.832 -16.844 -6.383 1 98.5 79 GLU A CA 1
ATOM 603 C C . GLU A 1 79 ? -5.57 -15.984 -6.484 1 98.5 79 GLU A C 1
ATOM 605 O O . GLU A 1 79 ? -4.961 -15.641 -5.469 1 98.5 79 GLU A O 1
ATOM 610 N N . LYS A 1 80 ? -5.176 -15.586 -7.668 1 98.69 80 LYS A N 1
ATOM 611 C CA . LYS A 1 80 ? -4.004 -14.742 -7.879 1 98.69 80 LYS A CA 1
ATOM 612 C C . LYS A 1 80 ? -4.184 -13.375 -7.234 1 98.69 80 LYS A C 1
ATOM 614 O O . LYS A 1 80 ? -3.209 -12.742 -6.816 1 98.69 80 LYS A O 1
ATOM 619 N N . CYS A 1 81 ? -5.449 -1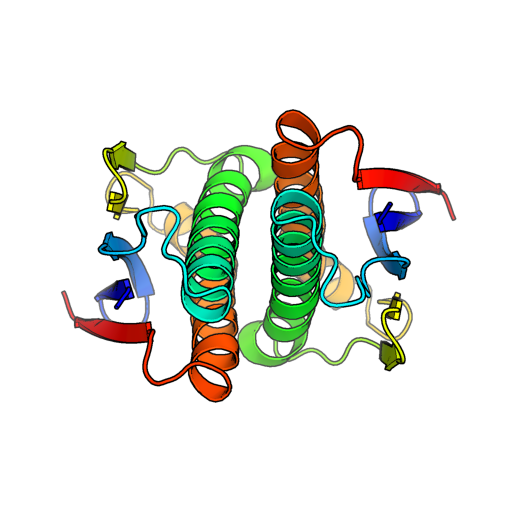2.93 -7.102 1 98.88 81 CYS A N 1
ATOM 620 C CA . CYS A 1 81 ? -5.754 -11.602 -6.582 1 98.88 81 CYS A CA 1
ATOM 621 C C . CYS A 1 81 ? -5.715 -11.594 -5.059 1 98.88 81 CYS A C 1
ATOM 623 O O . CYS A 1 81 ? -5.656 -10.523 -4.441 1 98.88 81 CYS A O 1
ATOM 625 N N . GLN A 1 82 ? -5.73 -12.75 -4.375 1 98.88 82 GLN A N 1
ATOM 626 C CA . GLN A 1 82 ? -5.898 -12.82 -2.926 1 98.88 82 GLN A CA 1
ATOM 627 C C . GLN A 1 82 ? -4.738 -12.141 -2.203 1 98.88 82 GLN A C 1
ATOM 629 O O . GLN A 1 82 ? -4.941 -11.469 -1.189 1 98.88 82 GLN A O 1
ATOM 634 N N . VAL A 1 83 ? -3.543 -12.289 -2.721 1 98.94 83 VAL A N 1
ATOM 635 C CA . VAL A 1 83 ? -2.385 -11.703 -2.055 1 98.94 83 VAL A CA 1
ATOM 636 C C . VAL A 1 83 ? -2.529 -10.188 -2.004 1 98.94 83 VAL A C 1
ATOM 638 O O . VAL A 1 83 ? -2.193 -9.555 -0.997 1 98.94 83 VAL A O 1
ATOM 641 N N . LEU A 1 84 ? -3.035 -9.594 -3.082 1 98.94 84 LEU A N 1
ATOM 642 C CA . LEU A 1 84 ? -3.145 -8.141 -3.172 1 98.94 84 LEU A CA 1
ATOM 643 C C . LEU A 1 84 ? -4.273 -7.625 -2.285 1 98.94 84 LEU A C 1
ATOM 645 O O . LEU A 1 84 ? -4.105 -6.629 -1.577 1 98.94 84 LEU A O 1
ATOM 649 N N . ILE A 1 85 ? -5.504 -8.297 -2.256 1 98.94 85 ILE A N 1
ATOM 650 C CA . ILE A 1 85 ? -6.625 -7.805 -1.463 1 98.94 85 ILE A CA 1
ATOM 651 C C . ILE A 1 85 ? -6.359 -8.062 0.019 1 98.94 85 ILE A C 1
ATOM 653 O O . ILE A 1 85 ? -6.715 -7.242 0.871 1 98.94 85 ILE A O 1
ATOM 657 N N . LYS A 1 86 ? -5.727 -9.203 0.375 1 98.88 86 LYS A N 1
ATOM 658 C CA . LYS A 1 86 ? -5.34 -9.461 1.76 1 98.88 86 LYS A CA 1
ATOM 659 C C . LYS A 1 86 ? -4.312 -8.438 2.24 1 98.88 86 LYS A C 1
ATOM 661 O O . LYS A 1 86 ? -4.367 -7.984 3.385 1 98.88 86 LYS A O 1
ATOM 666 N N . THR A 1 87 ? -3.322 -8.102 1.384 1 98.94 87 THR A N 1
ATOM 667 C CA . THR A 1 87 ? -2.328 -7.086 1.708 1 98.94 87 THR A CA 1
ATOM 668 C C . THR A 1 87 ? -2.992 -5.73 1.914 1 98.94 87 THR A C 1
ATOM 670 O O . THR A 1 87 ? -2.648 -5 2.848 1 98.94 87 THR A O 1
ATOM 673 N N . MET A 1 88 ? -4.004 -5.402 1.042 1 98.94 88 MET A N 1
ATOM 674 C CA . MET A 1 88 ? -4.801 -4.195 1.24 1 98.94 88 MET A CA 1
ATOM 675 C C . MET A 1 88 ? -5.461 -4.199 2.613 1 98.94 88 MET A C 1
ATOM 677 O O . MET A 1 88 ? -5.41 -3.203 3.338 1 98.94 88 MET A O 1
ATOM 681 N N . HIS A 1 89 ? -6.039 -5.305 2.971 1 98.81 89 HIS A N 1
ATOM 682 C CA . HIS A 1 89 ? -6.758 -5.438 4.234 1 98.81 89 HIS A CA 1
ATOM 683 C C . HIS A 1 89 ? -5.828 -5.207 5.422 1 98.81 89 HIS A C 1
ATOM 685 O O . HIS A 1 89 ? -6.141 -4.418 6.316 1 98.81 89 HIS A O 1
ATOM 691 N N . VAL A 1 90 ? -4.652 -5.77 5.441 1 98.56 90 VAL A N 1
ATOM 692 C CA . VAL A 1 90 ? -3.746 -5.633 6.578 1 98.56 90 VAL A CA 1
ATOM 693 C C . VAL A 1 90 ? -3.156 -4.223 6.605 1 98.56 90 VAL A C 1
ATOM 695 O O . VAL A 1 90 ? -2.902 -3.672 7.676 1 98.56 90 VAL A O 1
ATOM 698 N N . GLY A 1 91 ? -2.852 -3.611 5.43 1 98.31 91 GLY A N 1
ATOM 699 C CA . GLY A 1 91 ? -2.416 -2.225 5.363 1 98.31 91 GLY A CA 1
ATOM 700 C C . GLY A 1 91 ? -3.412 -1.256 5.969 1 98.31 91 GLY A C 1
ATOM 701 O O . GLY A 1 91 ? -3.037 -0.374 6.746 1 98.31 91 GLY A O 1
ATOM 702 N N . LEU A 1 92 ? -4.734 -1.461 5.668 1 97.94 92 LEU A N 1
ATOM 703 C CA . LEU A 1 92 ? -5.793 -0.605 6.195 1 97.94 92 LEU A CA 1
ATOM 704 C C . LEU A 1 92 ? -5.969 -0.814 7.695 1 97.94 92 LEU A C 1
ATOM 706 O O . LEU A 1 92 ? -6.238 0.136 8.43 1 97.94 92 LEU A O 1
ATOM 710 N N . GLN A 1 93 ? -5.777 -2.074 8.141 1 97.5 93 GLN A N 1
ATOM 711 C CA . GLN A 1 93 ? -5.84 -2.357 9.57 1 97.5 93 GLN A CA 1
ATOM 712 C C . GLN A 1 93 ? -4.73 -1.632 10.32 1 97.5 93 GLN A C 1
ATOM 714 O O . GLN A 1 93 ? -4.949 -1.124 11.422 1 97.5 93 GLN A O 1
ATOM 719 N N . SER A 1 94 ? -3.496 -1.657 9.773 1 96.44 94 SER A N 1
ATOM 720 C CA . SER A 1 94 ? -2.377 -0.935 10.375 1 96.44 94 SER A CA 1
ATOM 721 C C . SER A 1 94 ? -2.682 0.555 10.492 1 96.44 94 SER A C 1
ATOM 723 O O . SER A 1 94 ? -2.383 1.174 11.516 1 96.44 94 SER A O 1
ATOM 725 N N . MET A 1 95 ? -3.367 1.187 9.43 1 93.69 95 MET A N 1
ATOM 726 C CA . MET A 1 95 ? -3.756 2.594 9.461 1 93.69 95 MET A CA 1
ATOM 727 C C . MET A 1 95 ? -4.82 2.844 10.523 1 93.69 95 MET A C 1
ATOM 729 O O . MET A 1 95 ? -4.797 3.875 11.195 1 93.69 95 MET A O 1
ATOM 733 N N . ALA A 1 96 ? -5.727 1.874 10.656 1 93.75 96 ALA A N 1
ATOM 734 C CA . ALA A 1 96 ? -6.809 1.998 11.625 1 93.75 96 ALA A CA 1
ATOM 735 C C . ALA A 1 96 ? -6.266 1.996 13.055 1 93.75 96 ALA A C 1
ATOM 737 O O . ALA A 1 96 ? -6.887 2.561 13.961 1 93.75 96 ALA A O 1
ATOM 738 N N . PHE A 1 97 ? -5.133 1.38 13.227 1 92.75 97 PHE A N 1
ATOM 739 C CA . PHE A 1 97 ? -4.5 1.365 14.539 1 92.75 97 PHE A CA 1
ATOM 740 C C . PHE A 1 97 ? -4.09 2.771 14.961 1 92.75 97 PHE A C 1
ATOM 742 O O . PHE A 1 97 ? -4.262 3.156 16.125 1 92.75 97 PHE A O 1
ATOM 749 N N . THR A 1 98 ? -3.598 3.629 14.078 1 86.31 98 THR A N 1
ATOM 750 C CA . THR A 1 98 ? -3.133 4.984 14.344 1 86.31 98 THR A CA 1
ATOM 751 C C . THR A 1 98 ? -4.277 5.984 14.203 1 86.31 98 THR A C 1
ATOM 753 O O . THR A 1 98 ? -4.359 6.949 14.969 1 86.31 98 THR A O 1
ATOM 756 N N . TYR A 1 99 ? -5.262 5.637 13.227 1 87.75 99 TYR A N 1
ATOM 757 C CA . TYR A 1 99 ? -6.316 6.586 12.898 1 87.75 99 TYR A CA 1
ATOM 758 C C . TYR A 1 99 ? -7.691 5.961 13.086 1 87.75 99 TYR A C 1
ATOM 760 O O . TYR A 1 99 ? -8.594 6.164 12.273 1 87.75 99 TYR A O 1
ATOM 768 N N . GLY A 1 100 ? -7.812 5.262 14.062 1 86.88 100 GLY A N 1
ATOM 769 C CA . GLY A 1 100 ? -9 4.457 14.305 1 86.88 100 GLY A CA 1
ATOM 770 C C . GLY A 1 100 ? -10.281 5.27 14.305 1 86.88 100 GLY A C 1
ATOM 771 O O . GLY A 1 100 ? -11.336 4.77 13.922 1 86.88 100 GLY A O 1
ATOM 772 N N . ASP A 1 101 ? -10.305 6.504 14.633 1 87.69 101 ASP A N 1
ATOM 773 C CA . ASP A 1 101 ? -11.516 7.316 14.703 1 87.69 101 ASP A CA 1
ATOM 774 C C . ASP A 1 101 ? -11.969 7.758 13.312 1 87.69 101 ASP A C 1
ATOM 776 O O . ASP A 1 101 ? -13.102 8.219 13.141 1 87.69 101 ASP A O 1
ATOM 780 N N . TYR A 1 102 ? -11.172 7.512 12.312 1 89 102 TYR A N 1
ATOM 781 C CA . TYR A 1 102 ? -11.445 8.062 10.992 1 89 102 TYR A CA 1
ATOM 782 C C . TYR A 1 102 ? -11.688 6.949 9.977 1 89 102 TYR A C 1
ATOM 784 O O . TYR A 1 102 ? -12.055 7.215 8.828 1 89 102 TYR A O 1
ATOM 792 N N . ILE A 1 103 ? -11.461 5.688 10.422 1 92.75 103 ILE A N 1
ATOM 793 C CA . ILE A 1 103 ? -11.562 4.586 9.477 1 92.75 103 ILE A CA 1
ATOM 794 C C . ILE A 1 103 ? -12.406 3.461 10.078 1 92.75 103 ILE A C 1
ATOM 796 O O . ILE A 1 103 ? -12.188 3.068 11.227 1 92.75 103 ILE A O 1
ATOM 800 N N . LYS A 1 104 ? -13.398 2.928 9.422 1 94.75 104 LYS A N 1
ATOM 801 C CA . LYS A 1 104 ? -14.164 1.732 9.758 1 94.75 104 LYS A CA 1
ATOM 802 C C . LYS A 1 104 ? -13.969 0.639 8.711 1 94.75 104 LYS A C 1
ATOM 804 O O . LYS A 1 104 ? -14.219 0.854 7.523 1 94.75 104 LYS A O 1
ATOM 809 N N . ILE A 1 105 ? -13.461 -0.538 9.102 1 97.25 105 ILE A N 1
ATOM 810 C CA . ILE A 1 105 ? -13.234 -1.687 8.234 1 97.25 105 ILE A CA 1
ATOM 811 C C . ILE A 1 105 ? -14.211 -2.805 8.586 1 97.25 105 ILE A C 1
ATOM 813 O O . ILE A 1 105 ? -14.312 -3.205 9.75 1 97.25 105 ILE A O 1
ATOM 817 N N . GLU A 1 106 ? -14.898 -3.262 7.598 1 97.81 106 GLU A N 1
ATOM 818 C CA . GLU A 1 106 ? -15.883 -4.324 7.781 1 97.81 106 GLU A CA 1
ATOM 819 C C . GLU A 1 106 ? -15.68 -5.441 6.762 1 97.81 106 GLU A C 1
ATOM 821 O O . GLU A 1 106 ? -15.195 -5.203 5.656 1 97.81 106 GLU A O 1
ATOM 826 N N . ILE A 1 107 ? -16.094 -6.656 7.145 1 97.88 107 ILE A N 1
ATOM 827 C CA . ILE A 1 107 ? -16.109 -7.816 6.254 1 97.88 107 ILE A CA 1
ATOM 828 C C . ILE A 1 107 ? -17.531 -8.383 6.172 1 97.88 107 ILE A C 1
ATOM 830 O O . ILE A 1 107 ? -18.172 -8.609 7.199 1 97.88 107 ILE A O 1
ATOM 834 N N . GLU A 1 108 ? -18.016 -8.461 4.988 1 97.44 108 GLU A N 1
ATOM 835 C CA . GLU A 1 108 ? -19.297 -9.086 4.73 1 97.44 108 GLU A CA 1
ATOM 836 C C . GLU A 1 108 ? -19.125 -10.43 4.027 1 97.44 108 GLU A C 1
ATOM 838 O O . GLU A 1 108 ? -18.469 -10.516 2.992 1 97.44 108 GLU A O 1
ATOM 843 N N . GLU A 1 109 ? -19.719 -11.539 4.602 1 95.19 109 GLU A N 1
ATOM 844 C CA . GLU A 1 109 ? -19.75 -12.852 3.961 1 95.19 109 GLU A CA 1
ATOM 845 C C . GLU A 1 109 ? -20.906 -12.945 2.959 1 95.19 109 GLU A C 1
ATOM 847 O O . GLU A 1 109 ? -22.047 -12.602 3.277 1 95.19 109 GLU A O 1
ATOM 852 N N . VAL A 1 110 ? -20.406 -13.32 1.66 1 90.06 110 VAL A N 1
ATOM 853 C CA . VAL A 1 110 ? -21.453 -13.406 0.652 1 90.06 110 VAL A CA 1
ATOM 854 C C . VAL A 1 110 ? -21.672 -14.867 0.263 1 90.06 110 VAL A C 1
ATOM 856 O O . VAL A 1 110 ? -20.766 -15.688 0.363 1 90.06 110 VAL A O 1
ATOM 859 N N . MET B 1 1 ? 11.305 16.453 -1.471 1 87.12 1 MET B N 1
ATOM 860 C CA . MET B 1 1 ? 11.242 15.445 -2.518 1 87.12 1 MET B CA 1
ATOM 861 C C . MET B 1 1 ? 11.477 14.047 -1.938 1 87.12 1 MET B C 1
ATOM 863 O O . MET B 1 1 ? 12.406 13.844 -1.157 1 87.12 1 MET B O 1
ATOM 867 N N . THR B 1 2 ? 10.727 13.195 -2.225 1 90.12 2 THR B N 1
ATOM 868 C CA . THR B 1 2 ? 10.875 11.812 -1.785 1 90.12 2 THR B CA 1
ATOM 869 C C . THR B 1 2 ? 11.508 10.961 -2.881 1 90.12 2 THR B C 1
ATOM 871 O O . THR B 1 2 ? 11.117 11.039 -4.047 1 90.12 2 THR B O 1
ATOM 874 N N . LYS B 1 3 ? 12.531 10.227 -2.516 1 94.38 3 LYS B N 1
ATOM 875 C CA . LYS B 1 3 ? 13.219 9.352 -3.457 1 94.38 3 LYS B CA 1
ATOM 876 C C . LYS B 1 3 ? 12.938 7.883 -3.148 1 94.38 3 LYS B C 1
ATOM 878 O O . LYS B 1 3 ? 13.008 7.465 -1.991 1 94.38 3 LYS B O 1
ATOM 883 N N . VAL B 1 4 ? 12.586 7.129 -4.211 1 97.62 4 VAL B N 1
ATOM 884 C CA . VAL B 1 4 ? 12.414 5.684 -4.109 1 97.62 4 VAL B CA 1
ATOM 885 C C . VAL B 1 4 ? 13.359 4.98 -5.086 1 97.62 4 VAL B C 1
ATOM 887 O O . VAL B 1 4 ? 13.344 5.27 -6.285 1 97.62 4 VAL B O 1
ATOM 890 N N . LYS B 1 5 ? 14.266 4.176 -4.52 1 98.5 5 LYS B N 1
ATOM 891 C CA . LYS B 1 5 ? 15.18 3.377 -5.328 1 98.5 5 LYS B CA 1
ATOM 892 C C . LYS B 1 5 ? 14.859 1.889 -5.219 1 98.5 5 LYS B C 1
ATOM 894 O O . LYS B 1 5 ? 14.852 1.333 -4.117 1 98.5 5 LYS B O 1
ATOM 899 N N . PHE B 1 6 ? 14.539 1.233 -6.375 1 98.81 6 PHE B N 1
ATOM 900 C CA . PHE B 1 6 ? 14.352 -0.211 -6.441 1 98.81 6 PHE B CA 1
ATOM 901 C C . PHE B 1 6 ? 15.648 -0.902 -6.867 1 98.81 6 PHE B C 1
ATOM 903 O O . PHE B 1 6 ? 16.375 -0.402 -7.73 1 98.81 6 PHE B O 1
ATOM 910 N N . TYR B 1 7 ? 15.906 -2.049 -6.219 1 98.69 7 TYR B N 1
ATOM 911 C CA . TYR B 1 7 ? 17.062 -2.871 -6.582 1 98.69 7 TYR B CA 1
ATOM 912 C C . TYR B 1 7 ? 16.609 -4.137 -7.309 1 98.69 7 TYR B C 1
ATOM 914 O O . TYR B 1 7 ? 15.773 -4.887 -6.805 1 98.69 7 TYR B O 1
ATOM 922 N N . LYS B 1 8 ? 17.188 -4.352 -8.508 1 98.25 8 LYS B N 1
ATOM 923 C CA . LYS B 1 8 ? 16.844 -5.496 -9.344 1 98.25 8 LYS B CA 1
ATOM 924 C C . LYS B 1 8 ? 18.078 -6.328 -9.688 1 98.25 8 LYS B C 1
ATOM 926 O O . LYS B 1 8 ? 19.156 -5.777 -9.93 1 98.25 8 LYS B O 1
ATOM 931 N N . ASP B 1 9 ? 17.953 -7.602 -9.484 1 97.69 9 ASP B N 1
ATOM 932 C CA . ASP B 1 9 ? 18.859 -8.578 -10.086 1 97.69 9 ASP B CA 1
ATOM 933 C C . ASP B 1 9 ? 18.234 -9.234 -11.312 1 97.69 9 ASP B C 1
ATOM 935 O O . ASP B 1 9 ? 17.406 -10.141 -11.18 1 97.69 9 ASP B O 1
ATOM 939 N N . CYS B 1 10 ? 18.562 -8.633 -12.539 1 95 10 CYS B N 1
ATOM 940 C CA . CYS B 1 10 ? 17.891 -8.992 -13.781 1 95 10 CYS B CA 1
ATOM 941 C C . CYS B 1 10 ? 16.406 -8.656 -13.719 1 95 10 CYS B C 1
ATOM 943 O O . CYS B 1 10 ? 16.047 -7.488 -13.57 1 95 10 CYS B O 1
ATOM 945 N N . ASP B 1 11 ? 15.57 -9.445 -13.703 1 94.44 11 ASP B N 1
ATOM 946 C CA . ASP B 1 11 ? 14.148 -9.102 -13.773 1 94.44 11 ASP B CA 1
ATOM 947 C C . ASP B 1 11 ? 13.461 -9.344 -12.43 1 94.44 11 ASP B C 1
ATOM 949 O O . ASP B 1 11 ? 12.227 -9.344 -12.352 1 94.44 11 ASP B O 1
ATOM 953 N N . THR B 1 12 ? 14.367 -9.484 -11.383 1 98.06 12 THR B N 1
ATOM 954 C CA . THR B 1 12 ? 13.828 -9.797 -10.07 1 98.06 12 THR B CA 1
ATOM 955 C C . THR B 1 12 ? 14.117 -8.672 -9.078 1 98.06 12 THR B C 1
ATOM 957 O O . THR B 1 12 ? 15.281 -8.305 -8.883 1 98.06 12 THR B O 1
ATOM 960 N N . TYR B 1 13 ? 13.102 -8.109 -8.531 1 98.81 13 TYR B N 1
ATOM 961 C CA . TYR B 1 13 ? 13.289 -7.133 -7.469 1 98.81 13 TYR B CA 1
ATOM 962 C C . TYR B 1 13 ? 13.836 -7.797 -6.211 1 98.81 13 TYR B C 1
ATOM 964 O O . TYR B 1 13 ? 13.305 -8.812 -5.758 1 98.81 13 TYR B O 1
ATOM 972 N N . ILE B 1 14 ? 14.875 -7.211 -5.613 1 98.69 14 ILE B N 1
ATOM 973 C CA . ILE B 1 14 ? 15.469 -7.859 -4.445 1 98.69 14 ILE B CA 1
ATOM 974 C C . ILE B 1 14 ? 15.477 -6.887 -3.27 1 98.69 14 ILE B C 1
ATOM 976 O O . ILE B 1 14 ? 15.992 -7.207 -2.195 1 98.69 14 ILE B O 1
ATOM 980 N N . GLY B 1 15 ? 14.945 -5.625 -3.426 1 98.56 15 GLY B N 1
ATOM 981 C CA . GLY B 1 15 ? 14.852 -4.668 -2.334 1 98.56 15 GLY B CA 1
ATOM 982 C C . GLY B 1 15 ? 14.453 -3.277 -2.789 1 98.56 15 GLY B C 1
ATOM 983 O O . GLY B 1 15 ? 14.25 -3.045 -3.982 1 98.56 15 GLY B O 1
ATOM 984 N N . PHE B 1 16 ? 14.266 -2.361 -1.849 1 98.81 16 PHE B N 1
ATOM 985 C CA . PHE B 1 16 ? 14.008 -0.957 -2.148 1 98.81 16 PHE B CA 1
ATOM 986 C C . PHE B 1 16 ? 14.398 -0.071 -0.973 1 98.81 16 PHE B C 1
ATOM 988 O O . PHE B 1 16 ? 14.547 -0.552 0.153 1 98.81 16 PHE B O 1
ATOM 995 N N . THR B 1 17 ? 14.633 1.197 -1.265 1 98.12 17 THR B N 1
ATOM 996 C CA . THR B 1 17 ? 14.875 2.236 -0.27 1 98.12 17 THR B CA 1
ATOM 997 C C . THR B 1 17 ? 13.984 3.451 -0.532 1 98.12 17 THR B C 1
ATOM 999 O O . THR B 1 17 ? 13.797 3.852 -1.683 1 98.12 17 THR B O 1
ATOM 1002 N N . VAL B 1 18 ? 13.375 3.963 0.478 1 97.31 18 VAL B N 1
ATOM 1003 C CA . VAL B 1 18 ? 12.609 5.207 0.436 1 97.31 18 VAL B CA 1
ATOM 1004 C C . VAL B 1 18 ? 13.266 6.242 1.352 1 97.31 18 VAL B C 1
ATOM 1006 O O . VAL B 1 18 ? 13.57 5.949 2.51 1 97.31 18 VAL B O 1
ATOM 1009 N N . SER B 1 19 ? 13.531 7.434 0.818 1 94.12 19 SER B N 1
ATOM 1010 C CA . SER B 1 19 ? 14.133 8.5 1.611 1 94.12 19 SER B CA 1
ATOM 1011 C C . SER B 1 19 ? 13.516 9.852 1.271 1 94.12 19 SER B C 1
ATOM 1013 O O . SER B 1 19 ? 12.969 10.039 0.184 1 94.12 19 SER B O 1
ATOM 1015 N N . GLY B 1 20 ? 13.445 10.773 2.299 1 88.75 20 GLY B N 1
ATOM 1016 C CA . GLY B 1 20 ? 13.008 12.141 2.066 1 88.75 20 GLY B CA 1
ATOM 1017 C C . GLY B 1 20 ? 11.516 12.336 2.252 1 88.75 20 GLY B C 1
ATOM 1018 O O . GLY B 1 20 ? 10.938 13.297 1.742 1 88.75 20 GLY B O 1
ATOM 1019 N N . HIS B 1 21 ? 10.938 11.367 2.818 1 73.06 21 HIS B N 1
ATOM 1020 C CA . HIS B 1 21 ? 9.492 11.445 2.947 1 73.06 21 HIS B CA 1
ATOM 1021 C C . HIS B 1 21 ? 9.086 11.945 4.328 1 73.06 21 HIS B C 1
ATOM 1023 O O . HIS B 1 21 ? 7.895 12.094 4.617 1 73.06 21 HIS B O 1
ATOM 1029 N N . ALA B 1 22 ? 10.094 12.109 5.094 1 63.66 22 ALA B N 1
ATOM 1030 C CA . ALA B 1 22 ? 9.766 12.719 6.383 1 63.66 22 ALA B CA 1
ATOM 1031 C C . ALA B 1 22 ? 9.422 14.195 6.215 1 63.66 22 ALA B C 1
ATOM 1033 O O . ALA B 1 22 ? 10.234 14.977 5.727 1 63.66 22 ALA B O 1
ATOM 1034 N N . ALA B 1 23 ? 8.25 14.414 5.723 1 58.03 23 ALA B N 1
ATOM 1035 C CA . ALA B 1 23 ? 8.016 15.852 5.602 1 58.03 23 ALA B CA 1
ATOM 1036 C C . ALA B 1 23 ? 7.699 16.469 6.961 1 58.03 23 ALA B C 1
ATOM 1038 O O . ALA B 1 23 ? 6.855 15.961 7.703 1 58.03 23 ALA B O 1
ATOM 1039 N N . PRO B 1 24 ? 8.594 17.406 7.465 1 51.16 24 PRO B N 1
ATOM 1040 C CA . PRO B 1 24 ? 8.031 18.234 8.531 1 51.16 24 PRO B CA 1
ATOM 1041 C C . PRO B 1 24 ? 6.645 18.766 8.188 1 51.16 24 PRO B C 1
ATOM 1043 O O . PRO B 1 24 ? 6.316 18.938 7.008 1 51.16 24 PRO B O 1
ATOM 1046 N N . GLN B 1 25 ? 5.578 18.438 9.078 1 55.28 25 GLN B N 1
ATOM 1047 C CA . GLN B 1 25 ? 4.27 19.047 8.883 1 55.28 25 GLN B CA 1
ATOM 1048 C C . GLN B 1 25 ? 4.379 20.344 8.078 1 55.28 25 GLN B C 1
ATOM 1050 O O . GLN B 1 25 ? 4.746 21.391 8.625 1 55.28 25 GLN B O 1
ATOM 1055 N N . SER B 1 26 ? 4.895 20.141 6.82 1 58.03 26 SER B N 1
ATOM 1056 C CA . SER B 1 26 ? 5.078 21.375 6.059 1 58.03 26 SER B CA 1
ATOM 1057 C C . SER B 1 26 ? 3.746 22.078 5.824 1 58.03 26 SER B C 1
ATOM 1059 O O . SER B 1 26 ? 2.682 21.469 5.965 1 58.03 26 SER B O 1
ATOM 1061 N N . GLU B 1 27 ? 3.83 23.328 5.809 1 64.38 27 GLU B N 1
ATOM 1062 C CA . GLU B 1 27 ? 2.721 24.203 5.422 1 64.38 27 GLU B CA 1
ATOM 1063 C C . GLU B 1 27 ? 2.195 23.828 4.035 1 64.38 27 GLU B C 1
ATOM 1065 O O . GLU B 1 27 ? 1.178 24.375 3.592 1 64.38 27 GLU B O 1
ATOM 1070 N N . ASN B 1 28 ? 2.779 22.812 3.414 1 80.75 28 ASN B N 1
ATOM 1071 C CA . ASN B 1 28 ? 2.346 22.438 2.074 1 80.75 28 ASN B CA 1
ATOM 1072 C C . ASN B 1 28 ? 1.59 21.109 2.08 1 80.75 28 ASN B C 1
ATOM 1074 O O . ASN B 1 28 ? 2.195 20.047 2.215 1 80.75 28 ASN B O 1
ATOM 1078 N N . LEU B 1 29 ? 0.322 21.188 1.966 1 81.81 29 LEU B N 1
ATOM 1079 C CA . LEU B 1 29 ? -0.581 20.047 2.023 1 81.81 29 LEU B CA 1
ATOM 1080 C C . LEU B 1 29 ? -0.208 19 0.97 1 81.81 29 LEU B C 1
ATOM 1082 O O . LEU B 1 29 ? -0.266 17.797 1.232 1 81.81 29 LEU B O 1
ATOM 1086 N N . ASP B 1 30 ? 0.208 19.406 -0.161 1 82.69 30 ASP B N 1
ATOM 1087 C CA . ASP B 1 30 ? 0.562 18.5 -1.24 1 82.69 30 ASP B CA 1
ATOM 1088 C C . ASP B 1 30 ? 1.763 17.625 -0.855 1 82.69 30 ASP B C 1
ATOM 1090 O O . ASP B 1 30 ? 1.795 16.438 -1.151 1 82.69 30 ASP B O 1
ATOM 1094 N N . LEU B 1 31 ? 2.73 18.234 -0.24 1 84.44 31 LEU B N 1
ATOM 1095 C CA . LEU B 1 31 ? 3.906 17.484 0.201 1 84.44 31 LEU B CA 1
ATOM 1096 C C . LEU B 1 31 ? 3.537 16.484 1.28 1 84.44 31 LEU B C 1
ATOM 1098 O O . LEU B 1 31 ? 4.047 15.359 1.285 1 84.44 31 LEU B O 1
ATOM 1102 N N . ASP B 1 32 ? 2.664 16.875 2.141 1 86.38 32 ASP B N 1
ATOM 1103 C CA . ASP B 1 32 ? 2.207 15.977 3.195 1 86.38 32 ASP B CA 1
ATOM 1104 C C . ASP B 1 32 ? 1.454 14.781 2.607 1 86.38 32 ASP B C 1
ATOM 1106 O O . ASP B 1 32 ? 1.644 13.648 3.047 1 86.38 32 ASP B O 1
ATOM 1110 N N . LEU B 1 33 ? 0.664 15.016 1.613 1 87.31 33 LEU B N 1
ATOM 1111 C CA . LEU B 1 33 ? -0.127 13.961 0.988 1 87.31 33 LEU B CA 1
ATOM 1112 C C . LEU B 1 33 ? 0.769 12.984 0.237 1 87.31 33 LEU B C 1
ATOM 1114 O O . LEU B 1 33 ? 0.591 11.766 0.341 1 87.31 33 LEU B O 1
ATOM 1118 N N . VAL B 1 34 ? 1.711 13.523 -0.476 1 89.56 34 VAL B N 1
ATOM 1119 C CA . VAL B 1 34 ? 2.635 12.695 -1.242 1 89.56 34 VAL B CA 1
ATOM 1120 C C . VAL B 1 34 ? 3.457 11.828 -0.294 1 89.56 34 VAL B C 1
ATOM 1122 O O . VAL B 1 34 ? 3.602 10.625 -0.517 1 89.56 34 VAL B O 1
ATOM 1125 N N . CYS B 1 35 ? 3.975 12.414 0.778 1 90.5 35 CYS B N 1
ATOM 1126 C CA . CYS B 1 35 ? 4.758 11.664 1.759 1 90.5 35 CYS B CA 1
ATOM 1127 C C . CYS B 1 35 ? 3.924 10.57 2.404 1 90.5 35 CYS B C 1
ATOM 1129 O O . CYS B 1 35 ? 4.398 9.445 2.588 1 90.5 35 CYS B O 1
ATOM 1131 N N . CYS B 1 36 ? 2.738 10.938 2.748 1 91.38 36 CYS B N 1
ATOM 1132 C CA . CYS B 1 36 ? 1.829 9.953 3.33 1 91.38 36 CYS B CA 1
ATOM 1133 C C . CYS B 1 36 ? 1.576 8.805 2.363 1 91.38 36 CYS B C 1
ATOM 1135 O O . CYS B 1 36 ? 1.672 7.633 2.742 1 91.38 36 CYS B O 1
ATOM 1137 N N . GLY B 1 37 ? 1.232 9.148 1.111 1 93.75 37 GLY B N 1
ATOM 1138 C CA . GLY B 1 37 ? 0.966 8.133 0.112 1 93.75 37 GLY B CA 1
ATOM 1139 C C . GLY B 1 37 ? 2.131 7.18 -0.098 1 93.75 37 GLY B C 1
ATOM 1140 O O . GLY B 1 37 ? 1.953 5.961 -0.097 1 93.75 37 GLY B O 1
ATOM 1141 N N . ILE B 1 38 ? 3.367 7.707 -0.191 1 95.31 38 ILE B N 1
ATOM 1142 C CA . ILE B 1 38 ? 4.566 6.906 -0.423 1 95.31 38 ILE B CA 1
ATOM 1143 C C . ILE B 1 38 ? 4.836 6.02 0.789 1 95.31 38 ILE B C 1
ATOM 1145 O O . ILE B 1 38 ? 5.117 4.824 0.643 1 95.31 38 ILE B O 1
ATOM 1149 N N . SER B 1 39 ? 4.719 6.512 1.995 1 93.81 39 SER B N 1
ATOM 1150 C CA . SER B 1 39 ? 4.926 5.742 3.219 1 93.81 39 SER B CA 1
ATOM 1151 C C . SER B 1 39 ? 3.92 4.602 3.334 1 93.81 39 SER B C 1
ATOM 1153 O O . SER B 1 39 ? 4.289 3.473 3.656 1 93.81 39 SER B O 1
ATOM 1155 N N . VAL B 1 40 ? 2.699 4.926 3.039 1 95.5 40 VAL B N 1
ATOM 1156 C CA . VAL B 1 40 ? 1.621 3.957 3.205 1 95.5 40 VAL B CA 1
ATOM 1157 C C . VAL B 1 40 ? 1.79 2.818 2.203 1 95.5 40 VAL B C 1
ATOM 1159 O O . VAL B 1 40 ? 1.668 1.645 2.561 1 95.5 40 VAL B O 1
ATOM 1162 N N . ILE B 1 41 ? 2.102 3.094 0.897 1 98 41 ILE B N 1
ATOM 1163 C CA . ILE B 1 41 ? 2.326 2.061 -0.108 1 98 41 ILE B CA 1
ATOM 1164 C C . ILE B 1 41 ? 3.516 1.194 0.3 1 98 41 ILE B C 1
ATOM 1166 O O . ILE B 1 41 ? 3.436 -0.036 0.267 1 98 41 ILE B O 1
ATOM 1170 N N . SER B 1 42 ? 4.633 1.798 0.704 1 97.94 42 SER B N 1
ATOM 1171 C CA . SER B 1 42 ? 5.863 1.086 1.035 1 97.94 42 SER B CA 1
ATOM 1172 C C . SER B 1 42 ? 5.676 0.208 2.268 1 97.94 42 SER B C 1
ATOM 1174 O O . SER B 1 42 ? 6.055 -0.966 2.262 1 97.94 42 SER B O 1
ATOM 1176 N N . GLN B 1 43 ? 5.074 0.757 3.287 1 97.12 43 GLN B N 1
ATOM 1177 C CA . GLN B 1 43 ? 4.891 0.009 4.527 1 97.12 43 GLN B CA 1
ATOM 1178 C C . GLN B 1 43 ? 3.859 -1.103 4.352 1 97.12 43 GLN B C 1
ATOM 1180 O O . GLN B 1 43 ? 4.012 -2.191 4.91 1 97.12 43 GLN B O 1
ATOM 1185 N N . THR B 1 44 ? 2.764 -0.871 3.6 1 98.62 44 THR B N 1
ATOM 1186 C CA . THR B 1 44 ? 1.778 -1.903 3.297 1 98.62 44 THR B CA 1
ATOM 1187 C C . THR B 1 44 ? 2.426 -3.066 2.549 1 98.62 44 THR B C 1
ATOM 1189 O O . THR B 1 44 ? 2.092 -4.227 2.791 1 98.62 44 THR B O 1
ATOM 1192 N N . THR B 1 45 ? 3.381 -2.77 1.608 1 98.88 45 THR B N 1
ATOM 1193 C CA . THR B 1 45 ? 4.125 -3.797 0.887 1 98.88 45 THR B CA 1
ATOM 1194 C C . THR B 1 45 ? 4.895 -4.688 1.857 1 98.88 45 THR B C 1
ATOM 1196 O O . THR B 1 45 ? 4.848 -5.918 1.75 1 98.88 45 THR B O 1
ATOM 1199 N N . ILE B 1 46 ? 5.52 -4.09 2.883 1 98.81 46 ILE B N 1
ATOM 1200 C CA . ILE B 1 46 ? 6.281 -4.836 3.881 1 98.81 46 ILE B CA 1
ATOM 1201 C C . ILE B 1 46 ? 5.332 -5.703 4.707 1 98.81 46 ILE B C 1
ATOM 1203 O O . ILE B 1 46 ? 5.602 -6.887 4.934 1 98.81 46 ILE B O 1
ATOM 1207 N N . LEU B 1 47 ? 4.191 -5.148 5.113 1 98.62 47 LEU B N 1
ATOM 1208 C CA . LEU B 1 47 ? 3.205 -5.883 5.898 1 98.62 47 LEU B CA 1
ATOM 1209 C C . LEU B 1 47 ? 2.656 -7.066 5.109 1 98.62 47 LEU B C 1
ATOM 1211 O O . LEU B 1 47 ? 2.402 -8.133 5.68 1 98.62 47 LEU B O 1
ATOM 1215 N N . GLY B 1 48 ? 2.396 -6.879 3.785 1 98.88 48 GLY B N 1
ATOM 1216 C CA . GLY B 1 48 ? 1.966 -7.98 2.938 1 98.88 48 GLY B CA 1
ATOM 1217 C C . GLY B 1 48 ? 2.932 -9.148 2.943 1 98.88 48 GLY B C 1
ATOM 1218 O O . GLY B 1 48 ? 2.51 -10.305 2.99 1 98.88 48 GLY B O 1
ATOM 1219 N N . MET B 1 49 ? 4.285 -8.828 2.939 1 98.88 49 MET B N 1
ATOM 1220 C CA . MET B 1 49 ? 5.289 -9.891 2.949 1 98.88 49 MET B CA 1
ATOM 1221 C C . MET B 1 49 ? 5.305 -10.617 4.293 1 98.88 49 MET B C 1
ATOM 1223 O O . MET B 1 49 ? 5.383 -11.844 4.34 1 98.88 49 MET B O 1
ATOM 1227 N N . GLU B 1 50 ? 5.125 -9.852 5.387 1 98.75 50 GLU B N 1
ATOM 1228 C CA . GLU B 1 50 ? 5.223 -10.422 6.73 1 98.75 50 GLU B CA 1
ATOM 1229 C C . GLU B 1 50 ? 3.922 -11.117 7.133 1 98.75 50 GLU B C 1
ATOM 1231 O O . GLU B 1 50 ? 3.939 -12.25 7.602 1 98.75 50 GLU B O 1
ATOM 1236 N N . GLU B 1 51 ? 2.795 -10.516 6.875 1 98.69 51 GLU B N 1
ATOM 1237 C CA . GLU B 1 51 ? 1.543 -10.961 7.48 1 98.69 51 GLU B CA 1
ATOM 1238 C C . GLU B 1 51 ? 0.736 -11.82 6.508 1 98.69 51 GLU B C 1
ATOM 1240 O O . GLU B 1 51 ? -0.07 -12.656 6.926 1 98.69 51 GLU B O 1
ATOM 1245 N N . VAL B 1 52 ? 0.873 -11.609 5.234 1 98.81 52 VAL B N 1
ATOM 1246 C CA . VAL B 1 52 ? 0.097 -12.352 4.25 1 98.81 52 VAL B CA 1
ATOM 1247 C C . VAL B 1 52 ? 0.924 -13.516 3.711 1 98.81 52 VAL B C 1
ATOM 1249 O O . VAL B 1 52 ? 0.482 -14.672 3.74 1 98.81 52 VAL B O 1
ATOM 1252 N N . LEU B 1 53 ? 2.164 -13.18 3.289 1 98.81 53 LEU B N 1
ATOM 1253 C CA . LEU B 1 53 ? 3.018 -14.219 2.73 1 98.81 53 LEU B CA 1
ATOM 1254 C C . LEU B 1 53 ? 3.748 -14.977 3.836 1 98.81 53 LEU B C 1
ATOM 1256 O O . LEU B 1 53 ? 4.328 -16.031 3.59 1 98.81 53 LEU B O 1
ATOM 1260 N N . LYS B 1 54 ? 3.729 -14.375 5.133 1 98.88 54 LYS B N 1
ATOM 1261 C CA . LYS B 1 54 ? 4.355 -14.984 6.301 1 98.88 54 LYS B CA 1
ATOM 1262 C C . LYS B 1 54 ? 5.855 -15.164 6.086 1 98.88 54 LYS B C 1
ATOM 1264 O O . LYS B 1 54 ? 6.418 -16.219 6.422 1 98.88 54 LYS B O 1
ATOM 1269 N N . LEU B 1 55 ? 6.441 -14.195 5.48 1 98.81 55 LEU B N 1
ATOM 1270 C CA . LEU B 1 55 ? 7.883 -14.156 5.27 1 98.81 55 LEU B CA 1
ATOM 1271 C C . LEU B 1 55 ? 8.531 -13.102 6.156 1 98.81 55 LEU B C 1
ATOM 1273 O O . LEU B 1 55 ? 7.844 -12.281 6.766 1 98.81 55 LEU B O 1
ATOM 1277 N N . LYS B 1 56 ? 9.859 -13.203 6.254 1 98.19 56 LYS B N 1
ATOM 1278 C CA . LYS B 1 56 ? 10.57 -12.273 7.129 1 98.19 56 LYS B CA 1
ATOM 1279 C C . LYS B 1 56 ? 11.711 -11.586 6.387 1 98.19 56 LYS B C 1
ATOM 1281 O O . LYS B 1 56 ? 12.883 -11.82 6.695 1 98.19 56 LYS B O 1
ATOM 1286 N N . PRO B 1 57 ? 11.312 -10.719 5.43 1 98.62 57 PRO B N 1
ATOM 1287 C CA . PRO B 1 57 ? 12.391 -9.922 4.832 1 98.62 57 PRO B CA 1
ATOM 1288 C C . PRO B 1 57 ? 13.102 -9.031 5.852 1 98.62 57 PRO B C 1
ATOM 1290 O O . PRO B 1 57 ? 12.578 -8.797 6.941 1 98.62 57 PRO B O 1
ATOM 1293 N N . GLN B 1 58 ? 14.328 -8.688 5.547 1 98.44 58 GLN B N 1
ATOM 1294 C CA . GLN B 1 58 ? 15.039 -7.734 6.391 1 98.44 58 GLN B CA 1
ATOM 1295 C C . GLN B 1 58 ? 14.703 -6.297 6.008 1 98.44 58 GLN B C 1
ATOM 1297 O O . GLN B 1 58 ? 14.719 -5.941 4.828 1 98.44 58 GLN B O 1
ATOM 1302 N N . TYR B 1 59 ? 14.25 -5.543 6.992 1 98 59 TYR B N 1
ATOM 1303 C CA . TYR B 1 59 ? 13.969 -4.141 6.695 1 98 59 TYR B CA 1
ATOM 1304 C C . TYR B 1 59 ? 14.266 -3.258 7.902 1 98 59 TYR B C 1
ATOM 1306 O O . TYR B 1 59 ? 14.352 -3.748 9.031 1 98 59 TYR B O 1
ATOM 1314 N N . LYS B 1 60 ? 14.602 -1.986 7.664 1 96.31 60 LYS B N 1
ATOM 1315 C CA . LYS B 1 60 ? 14.797 -0.947 8.672 1 96.31 60 LYS B CA 1
ATOM 1316 C C . LYS B 1 60 ? 13.922 0.27 8.383 1 96.31 60 LYS B C 1
ATOM 1318 O O . LYS B 1 60 ? 13.789 0.685 7.23 1 96.31 60 LYS B O 1
ATOM 1323 N N . LEU B 1 61 ? 13.148 0.687 9.414 1 91.88 61 LEU B N 1
ATOM 1324 C CA . LEU B 1 61 ? 12.375 1.924 9.391 1 91.88 61 LEU B CA 1
ATOM 1325 C C . LEU B 1 61 ? 12.953 2.945 10.367 1 91.88 61 LEU B C 1
ATOM 1327 O O . LEU B 1 61 ? 12.922 2.742 11.578 1 91.88 61 LEU B O 1
ATOM 1331 N N . ASN B 1 62 ? 13.75 3.904 9.875 1 86 62 ASN B N 1
ATOM 1332 C CA . ASN B 1 62 ? 14.375 4.883 10.758 1 86 62 ASN B CA 1
ATOM 1333 C C . ASN B 1 62 ? 14.273 6.297 10.195 1 86 62 ASN B C 1
ATOM 1335 O O . ASN B 1 62 ? 14.773 6.57 9.102 1 86 62 ASN B O 1
ATOM 1339 N N . ASP B 1 63 ? 13.836 7.234 11 1 81.88 63 ASP B N 1
ATOM 1340 C CA . ASP B 1 63 ? 13.852 8.68 10.781 1 81.88 63 ASP B CA 1
ATOM 1341 C C . ASP B 1 63 ? 13.469 9.023 9.344 1 81.88 63 ASP B C 1
ATOM 1343 O O . ASP B 1 63 ? 14.211 9.734 8.656 1 81.88 63 ASP B O 1
ATOM 1347 N N . GLY B 1 64 ? 12.453 8.422 8.742 1 83.25 64 GLY B N 1
ATOM 1348 C CA . GLY B 1 64 ? 11.977 8.828 7.426 1 83.25 64 GLY B CA 1
ATOM 1349 C C . GLY B 1 64 ? 12.602 8.039 6.293 1 83.25 64 GLY B C 1
ATOM 1350 O O . GLY B 1 64 ? 12.516 8.43 5.129 1 83.25 64 GLY B O 1
ATOM 1351 N N . ILE B 1 65 ? 13.383 7.008 6.684 1 93.69 65 ILE B N 1
ATOM 1352 C CA . ILE B 1 65 ? 13.984 6.145 5.676 1 93.69 65 ILE B CA 1
ATOM 1353 C C . ILE B 1 65 ? 13.461 4.719 5.836 1 93.69 65 ILE B C 1
ATOM 1355 O O . ILE B 1 65 ? 13.344 4.219 6.953 1 93.69 65 ILE B O 1
ATOM 1359 N N . ILE B 1 66 ? 13.156 4.121 4.738 1 97.12 66 ILE B N 1
ATOM 1360 C CA . ILE B 1 66 ? 12.773 2.717 4.688 1 97.12 66 ILE B CA 1
ATOM 1361 C C . ILE B 1 66 ? 13.727 1.951 3.771 1 97.12 66 ILE B C 1
ATOM 1363 O O . ILE B 1 66 ? 13.961 2.357 2.633 1 97.12 66 ILE B O 1
ATOM 1367 N N . ASN B 1 67 ? 14.289 0.971 4.348 1 97.62 67 ASN B N 1
ATOM 1368 C CA . ASN B 1 67 ? 15.133 0.067 3.572 1 97.62 67 ASN B CA 1
ATOM 1369 C C . ASN B 1 67 ? 14.688 -1.384 3.719 1 97.62 67 ASN B C 1
ATOM 1371 O O . ASN B 1 67 ? 14.461 -1.857 4.836 1 97.62 67 ASN B O 1
ATOM 1375 N N . LEU B 1 68 ? 14.555 -2.086 2.572 1 98.69 68 LEU B N 1
ATOM 1376 C CA . LEU B 1 68 ? 14.195 -3.5 2.586 1 98.69 68 LEU B CA 1
ATOM 1377 C C . LEU B 1 68 ? 15.078 -4.293 1.626 1 98.69 68 LEU B C 1
ATOM 1379 O O . LEU B 1 68 ? 15.352 -3.842 0.51 1 98.69 68 LEU B O 1
ATOM 1383 N N . THR B 1 69 ? 15.484 -5.48 2.113 1 98.62 69 THR B N 1
ATOM 1384 C CA . THR B 1 69 ? 16.188 -6.418 1.238 1 98.62 69 THR B CA 1
ATOM 1385 C C . THR B 1 69 ? 15.562 -7.812 1.346 1 98.62 69 THR B C 1
ATOM 1387 O O . THR B 1 69 ? 15.141 -8.227 2.426 1 98.62 69 THR B O 1
ATOM 1390 N N . LEU B 1 70 ? 15.531 -8.492 0.191 1 98.69 70 LEU B N 1
ATOM 1391 C CA . LEU B 1 70 ? 14.977 -9.844 0.133 1 98.69 70 LEU B CA 1
ATOM 1392 C C . LEU B 1 70 ? 16.094 -10.883 0.074 1 98.69 70 LEU B C 1
ATOM 1394 O O . LEU B 1 70 ? 15.828 -12.078 -0.001 1 98.69 70 LEU B O 1
ATOM 1398 N N . THR B 1 71 ? 17.344 -10.422 0.243 1 97.31 71 THR B N 1
ATOM 1399 C CA . THR B 1 71 ? 18.484 -11.289 -0.052 1 97.31 71 THR B CA 1
ATOM 1400 C C . THR B 1 71 ? 18.625 -12.375 1.007 1 97.31 71 THR B C 1
ATOM 1402 O O . THR B 1 71 ? 19.344 -13.359 0.804 1 97.31 71 THR B O 1
ATOM 1405 N N . ASN B 1 72 ? 18 -12.234 2.178 1 98.5 72 ASN B N 1
ATOM 1406 C CA . ASN B 1 72 ? 18.047 -13.25 3.227 1 98.5 72 ASN B CA 1
ATOM 1407 C C . ASN B 1 72 ? 17.031 -14.359 2.984 1 98.5 72 ASN B C 1
ATOM 1409 O O . ASN B 1 72 ? 17 -15.344 3.719 1 98.5 72 ASN B O 1
ATOM 1413 N N . LEU B 1 73 ? 16.141 -14.305 1.945 1 98.62 73 LEU B N 1
ATOM 1414 C CA . LEU B 1 73 ? 15.094 -15.266 1.637 1 98.62 73 LEU B CA 1
ATOM 1415 C C . LEU B 1 73 ? 15.547 -16.234 0.548 1 98.62 73 LEU B C 1
ATOM 1417 O O . LEU B 1 73 ? 16.516 -15.961 -0.162 1 98.62 73 LEU B O 1
ATOM 1421 N N . THR B 1 74 ? 14.859 -17.312 0.442 1 98.56 74 THR B N 1
ATOM 1422 C CA . THR B 1 74 ? 15.102 -18.266 -0.638 1 98.56 74 THR B CA 1
ATOM 1423 C C . THR B 1 74 ? 14.609 -17.703 -1.97 1 98.56 74 THR B C 1
ATOM 1425 O O . THR B 1 74 ? 13.789 -16.781 -1.998 1 98.56 74 THR B O 1
ATOM 1428 N N . SER B 1 75 ? 15.094 -18.266 -3.084 1 97.75 75 SER B N 1
ATOM 1429 C CA . SER B 1 75 ? 14.664 -17.859 -4.414 1 97.75 75 SER B CA 1
ATOM 1430 C C . SER B 1 75 ? 13.156 -18.016 -4.578 1 97.75 75 SER B C 1
ATOM 1432 O O . SER B 1 75 ? 12.508 -17.188 -5.223 1 97.75 75 SER B O 1
ATOM 1434 N N . GLU B 1 76 ? 12.664 -19.062 -3.945 1 98.44 76 GLU B N 1
ATOM 1435 C CA . GLU B 1 76 ? 11.227 -19.312 -4.02 1 98.44 76 GLU B CA 1
ATOM 1436 C C . GLU B 1 76 ? 10.445 -18.234 -3.281 1 98.44 76 GLU B C 1
ATOM 1438 O O . GLU B 1 76 ? 9.422 -17.734 -3.779 1 98.44 76 GLU B O 1
ATOM 1443 N N . ASP B 1 77 ? 10.898 -17.875 -2.16 1 98.62 77 ASP B N 1
ATOM 1444 C CA . ASP B 1 77 ? 10.227 -16.844 -1.358 1 98.62 77 ASP B CA 1
ATOM 1445 C C . ASP B 1 77 ? 10.352 -15.469 -2.006 1 98.62 77 ASP B C 1
ATOM 1447 O O . ASP B 1 77 ? 9.422 -14.664 -1.935 1 98.62 77 ASP B O 1
ATOM 1451 N N . ILE B 1 78 ? 11.531 -15.219 -2.596 1 98.75 78 ILE B N 1
ATOM 1452 C CA . ILE B 1 78 ? 11.711 -13.969 -3.322 1 98.75 78 ILE B CA 1
ATOM 1453 C C . ILE B 1 78 ? 10.695 -13.875 -4.457 1 98.75 78 ILE B C 1
ATOM 1455 O O . ILE B 1 78 ? 10.117 -12.812 -4.695 1 98.75 78 ILE B O 1
ATOM 1459 N N . GLU B 1 79 ? 10.445 -14.984 -5.152 1 98.5 79 GLU B N 1
ATOM 1460 C CA . GLU B 1 79 ? 9.477 -15.016 -6.242 1 98.5 79 GLU B CA 1
ATOM 1461 C C . GLU B 1 79 ? 8.078 -14.664 -5.738 1 98.5 79 GLU B C 1
ATOM 1463 O O . GLU B 1 79 ? 7.34 -13.93 -6.398 1 98.5 79 GLU B O 1
ATOM 1468 N N . LYS B 1 80 ? 7.703 -15.133 -4.566 1 98.62 80 LYS B N 1
ATOM 1469 C CA . LYS B 1 80 ? 6.398 -14.836 -3.979 1 98.62 80 LYS B CA 1
ATOM 1470 C C . LYS B 1 80 ? 6.25 -13.344 -3.689 1 98.62 80 LYS B C 1
ATOM 1472 O O . LYS B 1 80 ? 5.137 -12.812 -3.719 1 98.62 80 LYS B O 1
ATOM 1477 N N . CYS B 1 81 ? 7.359 -12.656 -3.465 1 98.88 81 CYS B N 1
ATOM 1478 C CA . CYS B 1 81 ? 7.348 -11.25 -3.084 1 98.88 81 CYS B CA 1
ATOM 1479 C C . CYS B 1 81 ? 7.199 -10.359 -4.309 1 98.88 81 CYS B C 1
ATOM 1481 O O . CYS B 1 81 ? 6.879 -9.172 -4.184 1 98.88 81 CYS B O 1
ATOM 1483 N N . GLN B 1 82 ? 7.426 -10.859 -5.531 1 98.94 82 GLN B N 1
ATOM 1484 C CA . GLN B 1 82 ? 7.508 -10.031 -6.73 1 98.94 82 GLN B CA 1
ATOM 1485 C C . GLN B 1 82 ? 6.188 -9.305 -6.992 1 98.94 82 GLN B C 1
ATOM 1487 O O . GLN B 1 82 ? 6.18 -8.141 -7.398 1 98.94 82 GLN B O 1
ATOM 1492 N N . VAL B 1 83 ? 5.051 -9.992 -6.738 1 98.94 83 VAL B N 1
ATOM 1493 C CA . VAL B 1 83 ? 3.752 -9.383 -7.008 1 98.94 83 VAL B CA 1
ATOM 1494 C C . VAL B 1 83 ? 3.582 -8.133 -6.148 1 98.94 83 VAL B C 1
ATOM 1496 O O . VAL B 1 83 ? 3.057 -7.117 -6.613 1 98.94 83 VAL B O 1
ATOM 1499 N N . LEU B 1 84 ? 4.078 -8.18 -4.902 1 98.94 84 LEU B N 1
ATOM 1500 C CA . LEU B 1 84 ? 3.895 -7.07 -3.969 1 98.94 84 LEU B CA 1
ATOM 1501 C C . LEU B 1 84 ? 4.828 -5.914 -4.309 1 98.94 84 LEU B C 1
ATOM 1503 O O . LEU B 1 84 ? 4.406 -4.754 -4.312 1 98.94 84 LEU B O 1
ATOM 1507 N N . ILE B 1 85 ? 6.102 -6.199 -4.629 1 98.94 85 ILE B N 1
ATOM 1508 C CA . ILE B 1 85 ? 7.035 -5.113 -4.898 1 98.94 85 ILE B CA 1
ATOM 1509 C C . ILE B 1 85 ? 6.734 -4.504 -6.266 1 98.94 85 ILE B C 1
ATOM 1511 O O . ILE B 1 85 ? 6.863 -3.291 -6.453 1 98.94 85 ILE B O 1
ATOM 1515 N N . LYS B 1 86 ? 6.371 -5.297 -7.273 1 98.88 86 LYS B N 1
ATOM 1516 C CA . LYS B 1 86 ? 5.953 -4.762 -8.57 1 98.88 86 LYS B CA 1
ATOM 1517 C C . LYS B 1 86 ? 4.703 -3.896 -8.43 1 98.88 86 LYS B C 1
ATOM 1519 O O . LYS B 1 86 ? 4.586 -2.859 -9.078 1 98.88 86 LYS B O 1
ATOM 1524 N N . THR B 1 87 ? 3.729 -4.355 -7.613 1 98.94 87 THR B N 1
ATOM 1525 C CA . THR B 1 87 ? 2.525 -3.576 -7.348 1 98.94 87 THR B CA 1
ATOM 1526 C C . THR B 1 87 ? 2.879 -2.252 -6.676 1 98.94 87 THR B C 1
ATOM 1528 O O . THR B 1 87 ? 2.332 -1.205 -7.027 1 98.94 87 THR B O 1
ATOM 1531 N N . MET B 1 88 ? 3.842 -2.287 -5.711 1 98.88 88 MET B N 1
ATOM 1532 C CA . MET B 1 88 ? 4.359 -1.062 -5.109 1 98.88 88 MET B CA 1
ATOM 1533 C C . MET B 1 88 ? 4.91 -0.123 -6.176 1 98.88 88 MET B C 1
ATOM 1535 O O . MET B 1 88 ? 4.605 1.071 -6.18 1 98.88 88 MET B O 1
ATOM 1539 N N . HIS B 1 89 ? 5.699 -0.674 -7.074 1 98.81 89 HIS B N 1
ATOM 1540 C CA . HIS B 1 89 ? 6.34 0.114 -8.117 1 98.81 89 HIS B CA 1
ATOM 1541 C C . HIS B 1 89 ? 5.309 0.799 -9.008 1 98.81 89 HIS B C 1
ATOM 1543 O O . HIS B 1 89 ? 5.383 2.008 -9.234 1 98.81 89 HIS B O 1
ATOM 1549 N N . VAL B 1 90 ? 4.246 0.144 -9.43 1 98.56 90 VAL B N 1
ATOM 1550 C CA . VAL B 1 90 ? 3.262 0.733 -10.328 1 98.56 90 VAL B CA 1
ATOM 1551 C C . VAL B 1 90 ? 2.391 1.728 -9.562 1 98.56 90 VAL B C 1
ATOM 1553 O O . VAL B 1 90 ? 1.96 2.74 -10.117 1 98.56 90 VAL B O 1
ATOM 1556 N N . GLY B 1 91 ? 2.09 1.453 -8.289 1 98.31 91 GLY B N 1
ATOM 1557 C CA . GLY B 1 91 ? 1.377 2.408 -7.453 1 98.31 91 GLY B CA 1
ATOM 1558 C C . GLY B 1 91 ? 2.107 3.73 -7.301 1 98.31 91 GLY B C 1
ATOM 1559 O O . GLY B 1 91 ? 1.506 4.797 -7.438 1 98.31 91 GLY B O 1
ATOM 1560 N N . LEU B 1 92 ? 3.398 3.656 -7.086 1 97.88 92 LEU B N 1
ATOM 1561 C CA . LEU B 1 92 ? 4.223 4.852 -6.938 1 97.88 92 LEU B CA 1
ATOM 1562 C C . LEU B 1 92 ? 4.332 5.605 -8.258 1 97.88 92 LEU B C 1
ATOM 1564 O O . LEU B 1 92 ? 4.359 6.836 -8.273 1 97.88 92 LEU B O 1
ATOM 1568 N N . GLN B 1 93 ? 4.434 4.852 -9.359 1 97.44 93 GLN B N 1
ATOM 1569 C CA . GLN B 1 93 ? 4.453 5.484 -10.672 1 97.44 93 GLN B CA 1
ATOM 1570 C C . GLN B 1 93 ? 3.168 6.27 -10.922 1 97.44 93 GLN B C 1
ATOM 1572 O O . GLN B 1 93 ? 3.203 7.359 -11.5 1 97.44 93 GLN B O 1
ATOM 1577 N N . SER B 1 94 ? 2.014 5.672 -10.578 1 96.31 94 SER B N 1
ATOM 1578 C CA . SER B 1 94 ? 0.736 6.363 -10.719 1 96.31 94 SER B CA 1
ATOM 1579 C C . SER B 1 94 ? 0.718 7.66 -9.922 1 96.31 94 SER B C 1
ATOM 1581 O O . SER B 1 94 ? 0.235 8.688 -10.406 1 96.31 94 SER B O 1
ATOM 1583 N N . MET B 1 95 ? 1.268 7.672 -8.672 1 93.44 95 MET B N 1
ATOM 1584 C CA . MET B 1 95 ? 1.357 8.867 -7.844 1 93.44 95 MET B CA 1
ATOM 1585 C C . MET B 1 95 ? 2.273 9.906 -8.484 1 93.44 95 MET B C 1
ATOM 1587 O O . MET B 1 95 ? 1.997 11.109 -8.43 1 93.44 95 MET B O 1
ATOM 1591 N N . ALA B 1 96 ? 3.398 9.414 -9.07 1 93.56 96 ALA B N 1
ATOM 1592 C CA . ALA B 1 96 ? 4.363 10.305 -9.719 1 93.56 96 ALA B CA 1
ATOM 1593 C C . ALA B 1 96 ? 3.734 11.023 -10.906 1 93.56 96 ALA B C 1
ATOM 1595 O O . ALA B 1 96 ? 4.152 12.133 -11.258 1 93.56 96 ALA B O 1
ATOM 1596 N N . PHE B 1 97 ? 2.736 10.414 -11.492 1 92.62 97 PHE B N 1
ATOM 1597 C CA . PHE B 1 97 ? 2.029 11.039 -12.602 1 92.62 97 PHE B CA 1
ATOM 1598 C C . PHE B 1 97 ? 1.3 12.297 -12.141 1 92.62 97 PHE B C 1
ATOM 1600 O O . PHE B 1 97 ? 1.303 13.312 -12.836 1 92.62 97 PHE B O 1
ATOM 1607 N N . THR B 1 98 ? 0.713 12.336 -10.969 1 86.12 98 THR B N 1
ATOM 1608 C CA . THR B 1 98 ? -0.05 13.445 -10.422 1 86.12 98 THR B CA 1
ATOM 1609 C C . THR B 1 98 ? 0.86 14.398 -9.648 1 86.12 98 THR B C 1
ATOM 1611 O O . THR B 1 98 ? 0.677 15.617 -9.695 1 86.12 98 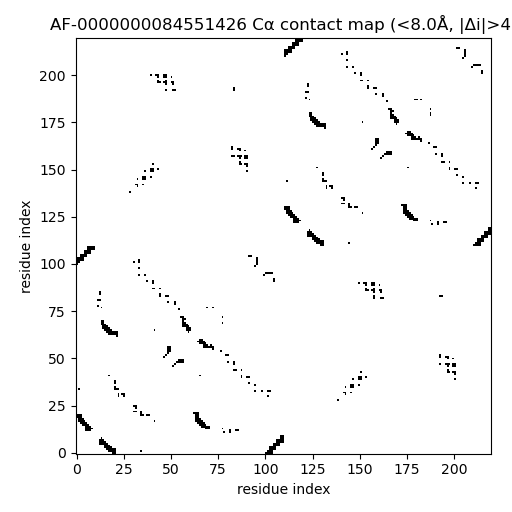THR B O 1
ATOM 1614 N N . TYR B 1 99 ? 1.954 13.766 -8.977 1 87.56 99 TYR B N 1
ATOM 1615 C CA . TYR B 1 99 ? 2.807 14.547 -8.086 1 87.56 99 TYR B CA 1
ATOM 1616 C C . TYR B 1 99 ? 4.266 14.469 -8.516 1 87.56 99 TYR B C 1
ATOM 1618 O O . TYR B 1 99 ? 5.164 14.359 -7.68 1 87.56 99 TYR B O 1
ATOM 1626 N N . GLY B 1 100 ? 4.508 14.531 -9.734 1 86.19 100 GLY B N 1
ATOM 1627 C CA . GLY B 1 100 ? 5.816 14.281 -10.32 1 86.19 100 GLY B CA 1
ATOM 1628 C C . GLY B 1 100 ? 6.898 15.188 -9.766 1 86.19 100 GLY B C 1
ATOM 1629 O O . GLY B 1 100 ? 8.062 14.781 -9.656 1 86.19 100 GLY B O 1
ATOM 1630 N N . ASP B 1 101 ? 6.633 16.344 -9.281 1 87.38 101 ASP B N 1
ATOM 1631 C CA . ASP B 1 101 ? 7.641 17.281 -8.781 1 87.38 101 ASP B CA 1
ATOM 1632 C C . ASP B 1 101 ? 8.086 16.906 -7.375 1 87.38 101 ASP B C 1
ATOM 1634 O O . ASP B 1 101 ? 9.109 17.391 -6.891 1 87.38 101 ASP B O 1
ATOM 1638 N N . TYR B 1 102 ? 7.418 15.938 -6.77 1 89.12 102 TYR B N 1
ATOM 1639 C CA . TYR B 1 102 ? 7.664 15.648 -5.363 1 89.12 102 TYR B CA 1
ATOM 1640 C C . TYR B 1 102 ? 8.195 14.234 -5.176 1 89.12 102 TYR B C 1
ATOM 1642 O O . TYR B 1 102 ? 8.578 13.844 -4.07 1 89.12 102 TYR B O 1
ATOM 1650 N N . ILE B 1 103 ? 8.227 13.453 -6.316 1 92.56 103 ILE B N 1
ATOM 1651 C CA . ILE B 1 103 ? 8.625 12.055 -6.184 1 92.56 103 ILE B CA 1
ATOM 1652 C C . ILE B 1 103 ? 9.625 11.695 -7.281 1 92.56 103 ILE B C 1
ATOM 1654 O O . ILE B 1 103 ? 9.406 12.016 -8.453 1 92.56 103 ILE B O 1
ATOM 1658 N N . LYS B 1 104 ? 10.742 11.109 -6.977 1 94.69 104 LYS B N 1
ATOM 1659 C CA . LYS B 1 104 ? 11.711 10.531 -7.902 1 94.69 104 LYS B CA 1
ATOM 1660 C C . LYS B 1 104 ? 11.812 9.016 -7.715 1 94.69 104 LYS B C 1
ATOM 1662 O O . LYS B 1 104 ? 12.102 8.539 -6.617 1 94.69 104 LYS B O 1
ATOM 1667 N N . ILE B 1 105 ? 11.516 8.195 -8.766 1 97.31 105 ILE B N 1
ATOM 1668 C CA . ILE B 1 105 ? 11.586 6.738 -8.75 1 97.31 105 ILE B CA 1
ATOM 1669 C C . ILE B 1 105 ? 12.742 6.27 -9.633 1 97.31 105 ILE B C 1
ATOM 1671 O O . ILE B 1 105 ? 12.828 6.652 -10.805 1 97.31 105 ILE B O 1
ATOM 1675 N N . GLU B 1 106 ? 13.648 5.496 -9.047 1 97.81 106 GLU B N 1
ATOM 1676 C CA . GLU B 1 106 ? 14.812 4.977 -9.758 1 97.81 106 GLU B CA 1
ATOM 1677 C C . GLU B 1 106 ? 14.922 3.461 -9.609 1 97.81 106 GLU B C 1
ATOM 1679 O O . GLU B 1 106 ? 14.469 2.898 -8.609 1 97.81 106 GLU B O 1
ATOM 1684 N N . ILE B 1 107 ? 15.461 2.809 -10.625 1 97.94 107 ILE B N 1
ATOM 1685 C CA . ILE B 1 107 ? 15.773 1.386 -10.578 1 97.94 107 ILE B CA 1
ATOM 1686 C C . ILE B 1 107 ? 17.281 1.185 -10.758 1 97.94 107 ILE B C 1
ATOM 1688 O O . ILE B 1 107 ? 17.875 1.741 -11.68 1 97.94 107 ILE B O 1
ATOM 1692 N N . GLU B 1 108 ? 17.906 0.562 -9.797 1 97.19 108 GLU B N 1
ATOM 1693 C CA . GLU B 1 108 ? 19.312 0.186 -9.875 1 97.19 108 GLU B CA 1
ATOM 1694 C C . GLU B 1 108 ? 19.469 -1.314 -10.102 1 97.19 108 GLU B C 1
ATOM 1696 O O . GLU B 1 108 ? 18.906 -2.125 -9.359 1 97.19 108 GLU B O 1
ATOM 1701 N N . GLU B 1 109 ? 20.219 -1.743 -11.164 1 95.25 109 GLU B N 1
ATOM 1702 C CA . GLU B 1 109 ? 20.562 -3.139 -11.422 1 95.25 109 GLU B CA 1
ATOM 1703 C C . GLU B 1 109 ? 21.781 -3.566 -10.594 1 95.25 109 GLU B C 1
ATOM 1705 O O . GLU B 1 109 ? 22.797 -2.877 -10.586 1 95.25 109 GLU B O 1
ATOM 1710 N N . VAL B 1 110 ? 21.484 -4.711 -9.82 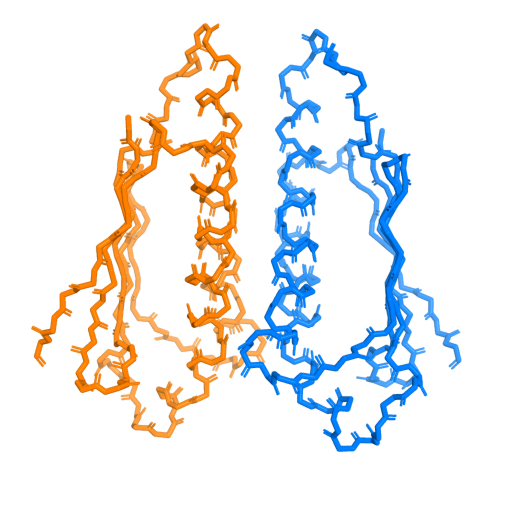1 89.81 110 VAL B N 1
ATOM 1711 C CA . VAL B 1 110 ? 22.594 -5.156 -8.992 1 89.81 110 VAL B CA 1
ATOM 1712 C C . VAL B 1 110 ? 23.125 -6.488 -9.508 1 89.81 110 VAL B C 1
ATOM 1714 O O . VAL B 1 110 ? 22.391 -7.266 -10.117 1 89.81 110 VAL B O 1
#